Protein AF-A0A4C1Y502-F1 (afdb_monomer_lite)

Secondary structure (DSSP, 8-state):
-HHHHHHHHHHHHTT-TTS-HHHHT-SSSSS-HHHHHH--HHHHHHHHHH--SS-HHHHHHHHTT-TTTTTHHHHHHTTHHHHH----S--------S--HHHHHHHHHHHHSS-----HHHHHHHHHHHHHHHHHHHHTT-TTS-HHHHHHHHHHHTTSPPPPP--------SPPPEEPSSS-GGG--EES-B-TTT--B--GGGBSSSBHHHHTT-

Sequence (218 aa):
MKAFLGSLFYTSVFKSNHENTKSIFATDGSGREIFRCVMSQFRFLTLLNYIRFDDSNTRSQRLETDPLAAISEMFKLFNNCKKAYAPGAYLCVDEIVLDLSEVNAYALYKTCTAVRDIPRAQFLQNLAYSLVLPHLKRRVYNYRLPRELRLTIARVLSPNKPPEPVTEPSESTEAARKTCKICPSRLKRRTKYNCIECRKSIYLGYSKTICVDWVDDK

InterPro domains:
  IPR029526 PiggyBac transposable element-derived protein [PF13843] (1-97)

Foldseek 3Di:
DLLLVLVVLVCVLVVVPVPDLCQCQPDPPSHDLSVVLQHHSVVSVCCVVPDWQADPVCQVVVCVPDVPRRCVVVVVVCVVLVVLDDDDPDDDDDDDDDDCPLVSVVVSCCVVDPDNPDDSSNVSNVSSCVSRVVRLLVSLPPPVDDPVSNVSSVVVCVPVRDPDPDPPPPPDPDDDWAFAPPDDVVVRDTAPDAAPPPRGGHHPVQDDNGGPVVVVVD

Radius of gyration: 27.33 Å; chains: 1; bounding box: 67×49×74 Å

Structure (mmCIF, N/CA/C/O backbone):
data_AF-A0A4C1Y502-F1
#
_entry.id   AF-A0A4C1Y502-F1
#
loop_
_atom_site.group_PDB
_atom_site.id
_atom_site.type_symbol
_atom_site.label_atom_id
_atom_site.label_alt_id
_atom_site.label_comp_id
_atom_site.label_asym_id
_atom_site.label_entity_id
_atom_site.label_seq_id
_atom_site.pdbx_PDB_ins_code
_atom_site.Cartn_x
_atom_site.Cartn_y
_atom_site.Cartn_z
_atom_site.occupancy
_atom_site.B_iso_or_equiv
_atom_site.auth_seq_id
_atom_site.auth_comp_id
_atom_site.auth_asym_id
_atom_site.auth_atom_id
_atom_site.pdbx_PDB_model_num
ATOM 1 N N . MET A 1 1 ? -6.258 -7.150 -2.048 1.00 90.94 1 MET A N 1
ATOM 2 C CA . MET A 1 1 ? -4.847 -6.977 -2.447 1.00 90.94 1 MET A CA 1
ATOM 3 C C . MET A 1 1 ? -4.458 -5.547 -2.783 1.00 90.94 1 MET A C 1
ATOM 5 O O . MET A 1 1 ? -3.573 -5.059 -2.104 1.00 90.94 1 MET A O 1
ATOM 9 N N . LYS A 1 2 ? -5.120 -4.831 -3.708 1.00 94.88 2 LYS A N 1
ATOM 10 C CA . LYS A 1 2 ? -4.745 -3.437 -4.063 1.00 94.88 2 LYS A CA 1
ATOM 11 C C . LYS A 1 2 ? -4.504 -2.513 -2.856 1.00 94.88 2 LYS A C 1
ATOM 13 O O . LYS A 1 2 ? -3.446 -1.917 -2.750 1.00 94.88 2 LYS A O 1
ATOM 18 N N . ALA A 1 3 ? -5.422 -2.503 -1.889 1.00 96.62 3 ALA A N 1
ATOM 19 C CA . ALA A 1 3 ? -5.276 -1.698 -0.674 1.00 96.62 3 ALA A CA 1
ATOM 20 C C . ALA A 1 3 ? -4.059 -2.071 0.198 1.00 96.62 3 ALA A C 1
ATOM 22 O O . ALA A 1 3 ? -3.486 -1.202 0.837 1.00 96.62 3 ALA A O 1
ATOM 23 N N . PHE A 1 4 ? -3.665 -3.348 0.224 1.00 96.69 4 PHE A N 1
ATOM 24 C CA . PHE A 1 4 ? -2.464 -3.798 0.936 1.00 96.69 4 PHE A CA 1
ATOM 25 C C . PHE A 1 4 ? -1.198 -3.325 0.226 1.00 96.69 4 PHE A C 1
ATOM 27 O O . PHE A 1 4 ? -0.331 -2.748 0.868 1.00 96.69 4 PHE A O 1
ATOM 34 N N . LEU A 1 5 ? -1.141 -3.481 -1.101 1.00 94.75 5 LEU A N 1
ATOM 35 C CA . LEU A 1 5 ? -0.039 -2.951 -1.904 1.00 94.75 5 LEU A CA 1
ATOM 36 C C . LEU A 1 5 ? 0.080 -1.435 -1.725 1.00 94.75 5 LEU A C 1
ATOM 38 O O . LEU A 1 5 ? 1.161 -0.946 -1.444 1.00 94.75 5 LEU A O 1
ATOM 42 N N . GLY A 1 6 ? -1.035 -0.700 -1.775 1.00 95.81 6 GLY A N 1
ATOM 43 C CA . GLY A 1 6 ? -1.040 0.738 -1.507 1.00 95.81 6 GLY A CA 1
ATOM 44 C C . GLY A 1 6 ? -0.491 1.102 -0.120 1.00 95.81 6 GLY A C 1
ATOM 45 O O . GLY A 1 6 ? 0.224 2.088 0.004 1.00 95.81 6 GLY A O 1
ATOM 46 N N . SER A 1 7 ? -0.748 0.288 0.914 1.00 95.88 7 SER A N 1
ATOM 47 C CA . SER A 1 7 ? -0.105 0.460 2.226 1.00 95.88 7 SER A CA 1
ATOM 48 C C . SER A 1 7 ? 1.411 0.240 2.187 1.00 95.88 7 SER A C 1
ATOM 50 O O . SER A 1 7 ? 2.113 0.987 2.855 1.00 95.88 7 SER A O 1
ATOM 52 N N . LEU A 1 8 ? 1.920 -0.723 1.408 1.00 94.56 8 LEU A N 1
ATOM 53 C CA . LEU A 1 8 ? 3.367 -0.913 1.210 1.00 94.56 8 LEU A CA 1
ATOM 54 C C . LEU A 1 8 ? 3.996 0.270 0.457 1.00 94.56 8 LEU A C 1
ATOM 56 O O . LEU A 1 8 ? 5.025 0.787 0.868 1.00 94.56 8 LEU A O 1
ATOM 60 N N . PHE A 1 9 ? 3.335 0.795 -0.576 1.00 94.12 9 PHE A N 1
ATOM 61 C CA . PHE A 1 9 ? 3.799 2.024 -1.231 1.00 94.12 9 PHE A CA 1
ATOM 62 C C . PHE A 1 9 ? 3.866 3.202 -0.249 1.00 94.12 9 PHE A C 1
ATOM 64 O O . PHE A 1 9 ? 4.814 3.985 -0.273 1.00 94.12 9 PHE A O 1
ATOM 71 N N . TYR A 1 10 ? 2.895 3.322 0.662 1.00 95.06 10 TYR A N 1
ATOM 72 C CA . TYR A 1 10 ? 2.948 4.345 1.704 1.00 95.06 10 TYR A CA 1
ATOM 73 C C . TYR A 1 10 ? 4.131 4.169 2.665 1.00 95.06 10 TYR A C 1
ATOM 75 O O . TYR A 1 10 ? 4.679 5.184 3.091 1.00 95.06 10 TYR A O 1
ATOM 83 N N . THR A 1 11 ? 4.566 2.944 2.998 1.00 94.19 11 THR A N 1
ATOM 84 C CA . THR A 1 11 ? 5.770 2.777 3.837 1.00 94.19 11 THR A CA 1
ATOM 85 C C . THR A 1 11 ? 7.006 3.325 3.132 1.00 94.19 11 THR A C 1
ATOM 87 O O . THR A 1 11 ? 7.784 4.038 3.766 1.00 94.19 11 THR A O 1
ATOM 90 N N . SER A 1 12 ? 7.131 3.115 1.819 1.00 90.31 12 SER A N 1
ATOM 91 C CA . SER A 1 12 ? 8.222 3.676 1.013 1.00 90.31 12 SER A CA 1
ATOM 92 C C . SER A 1 12 ? 8.153 5.202 0.921 1.00 90.31 12 SER A C 1
ATOM 94 O O . SER A 1 12 ? 9.148 5.880 1.179 1.00 90.31 12 SER A O 1
ATOM 96 N N . VAL A 1 13 ? 6.974 5.766 0.633 1.00 92.19 13 VAL A N 1
ATOM 97 C CA . VAL A 1 13 ? 6.763 7.225 0.537 1.00 92.19 13 VAL A CA 1
ATOM 98 C C . VAL A 1 13 ? 7.129 7.931 1.844 1.00 92.19 13 VAL A C 1
ATOM 100 O O . VAL A 1 13 ? 7.765 8.983 1.824 1.00 92.19 13 VAL A O 1
ATOM 103 N N . PHE A 1 14 ? 6.765 7.345 2.985 1.00 93.19 14 PHE A N 1
ATOM 104 C CA . PHE A 1 14 ? 7.051 7.916 4.301 1.00 93.19 14 PHE A CA 1
ATOM 105 C C . PHE A 1 14 ? 8.426 7.549 4.863 1.00 93.19 14 PHE A C 1
ATOM 107 O O . PHE A 1 14 ? 8.752 7.996 5.962 1.00 93.19 14 PHE A O 1
ATOM 114 N N . LYS A 1 15 ? 9.232 6.772 4.124 1.00 92.56 15 LYS A N 1
ATOM 115 C CA . LYS A 1 15 ? 10.530 6.240 4.574 1.00 92.56 15 LYS A CA 1
ATOM 116 C C . LYS A 1 15 ? 10.420 5.410 5.866 1.00 92.56 15 LYS A C 1
ATOM 118 O O . LYS A 1 15 ? 11.341 5.374 6.673 1.00 92.56 15 LYS A O 1
ATOM 123 N N . SER A 1 16 ? 9.300 4.712 6.031 1.00 93.19 16 SER A N 1
ATOM 124 C CA . SER A 1 16 ? 8.946 3.894 7.199 1.00 93.19 16 SER A CA 1
ATOM 125 C C . SER A 1 16 ? 9.188 2.390 6.973 1.00 93.19 16 SER A C 1
ATOM 127 O O . SER A 1 16 ? 8.633 1.563 7.687 1.00 93.19 16 SER A O 1
ATOM 129 N N . ASN A 1 17 ? 9.998 1.998 5.981 1.00 89.81 17 ASN A N 1
ATOM 130 C CA . ASN A 1 17 ? 10.210 0.584 5.618 1.00 89.81 17 ASN A CA 1
ATOM 131 C C . ASN A 1 17 ? 10.848 -0.260 6.735 1.00 89.81 17 ASN A C 1
ATOM 133 O O . ASN A 1 17 ? 10.583 -1.455 6.830 1.00 89.81 17 ASN A O 1
ATOM 137 N N . HIS A 1 18 ? 11.650 0.367 7.595 1.00 90.94 18 HIS A N 1
ATOM 138 C CA . HIS A 1 18 ? 12.271 -0.273 8.761 1.00 90.94 18 HIS A CA 1
ATOM 139 C C . HIS A 1 18 ? 11.574 0.100 10.077 1.00 90.94 18 HIS A C 1
ATOM 141 O O . HIS A 1 18 ? 12.050 -0.239 11.158 1.00 90.94 18 HIS A O 1
ATOM 147 N N . GLU A 1 19 ? 10.451 0.817 10.003 1.00 93.12 19 GLU A N 1
ATOM 148 C CA . GLU A 1 19 ? 9.705 1.242 11.178 1.00 93.12 19 GLU A CA 1
ATOM 149 C C . GLU A 1 19 ? 8.842 0.091 11.710 1.00 93.12 19 GLU A C 1
ATOM 151 O O . GLU A 1 19 ? 8.230 -0.677 10.962 1.00 93.12 19 GLU A O 1
ATOM 156 N N . ASN A 1 20 ? 8.764 -0.033 13.036 1.00 94.19 20 ASN A N 1
ATOM 157 C CA . ASN A 1 20 ? 7.923 -1.048 13.650 1.00 94.19 20 ASN A CA 1
ATOM 158 C C . ASN A 1 20 ? 6.445 -0.805 13.301 1.00 94.19 20 ASN A C 1
ATOM 160 O O . ASN A 1 20 ? 5.923 0.294 13.485 1.00 94.19 20 ASN A O 1
ATOM 164 N N . THR A 1 21 ? 5.728 -1.857 12.894 1.00 94.12 21 THR A N 1
ATOM 165 C CA . THR A 1 21 ? 4.296 -1.742 12.569 1.00 94.12 21 THR A CA 1
ATOM 166 C C . THR A 1 21 ? 3.444 -1.214 13.728 1.00 94.12 21 THR A C 1
ATOM 168 O O . THR A 1 21 ? 2.420 -0.589 13.480 1.00 94.12 21 THR A O 1
ATOM 171 N N . LYS A 1 22 ? 3.842 -1.409 14.992 1.00 95.31 22 LYS A N 1
ATOM 172 C CA . LYS A 1 22 ? 3.143 -0.819 16.146 1.00 95.31 22 LYS A CA 1
ATOM 173 C C . LYS A 1 22 ? 3.210 0.709 16.128 1.00 95.31 22 LYS A C 1
ATOM 175 O O . LYS A 1 22 ? 2.201 1.335 16.420 1.00 95.31 22 LYS A O 1
ATOM 180 N N . SER A 1 23 ? 4.354 1.276 15.741 1.00 95.56 23 SER A N 1
ATOM 181 C CA . SER A 1 23 ? 4.554 2.725 15.599 1.00 95.56 23 SER A CA 1
ATOM 182 C C . SER A 1 23 ? 3.727 3.273 14.437 1.00 95.56 23 SER A C 1
ATOM 184 O O . SER A 1 23 ? 2.891 4.153 14.619 1.00 95.56 23 SER A O 1
ATOM 186 N N . ILE A 1 24 ? 3.828 2.638 13.262 1.00 95.88 24 ILE A N 1
ATOM 187 C CA . ILE A 1 24 ? 3.081 3.044 12.060 1.00 95.88 24 ILE A CA 1
ATOM 188 C C . ILE A 1 24 ? 1.563 3.095 12.325 1.00 95.88 24 ILE A C 1
ATOM 190 O O . ILE A 1 24 ? 0.873 3.999 11.850 1.00 95.88 24 ILE A O 1
ATOM 194 N N . PHE A 1 25 ? 1.036 2.128 13.085 1.00 96.69 25 PHE A N 1
ATOM 195 C CA . PHE A 1 25 ? -0.392 1.993 13.397 1.00 96.69 25 PHE A CA 1
ATOM 196 C C . PHE A 1 25 ? -0.796 2.578 14.766 1.00 96.69 25 PHE A C 1
ATOM 198 O O . PHE A 1 25 ? -1.930 2.337 15.203 1.00 96.69 25 PHE A O 1
ATOM 205 N N . ALA A 1 26 ? 0.085 3.330 15.435 1.00 95.62 26 ALA A N 1
ATOM 206 C CA . ALA A 1 26 ? -0.178 3.904 16.750 1.00 95.62 26 ALA A CA 1
ATOM 207 C C . ALA A 1 26 ? -1.398 4.843 16.743 1.00 95.62 26 ALA A C 1
ATOM 209 O O . ALA A 1 26 ? -1.802 5.395 15.715 1.00 95.62 26 ALA A O 1
ATOM 210 N N . THR A 1 27 ? -2.036 4.974 17.906 1.00 93.06 27 THR A N 1
ATOM 211 C CA . THR A 1 27 ? -3.331 5.661 18.072 1.00 93.06 27 THR A CA 1
ATOM 212 C C . THR A 1 27 ? -3.261 6.842 19.032 1.00 93.06 27 THR A C 1
ATOM 214 O O . THR A 1 27 ? -4.278 7.465 19.307 1.00 93.06 27 THR A O 1
ATOM 217 N N . ASP A 1 28 ? -2.077 7.104 19.566 1.00 92.06 28 ASP A N 1
ATOM 218 C CA . ASP A 1 28 ? -1.738 8.171 20.509 1.00 92.06 28 ASP A CA 1
ATOM 219 C C . ASP A 1 28 ? -1.387 9.495 19.805 1.00 92.06 28 ASP A C 1
ATOM 221 O O . ASP A 1 28 ? -0.973 10.451 20.450 1.00 92.06 28 ASP A O 1
ATOM 225 N N . GLY A 1 29 ? -1.554 9.553 18.480 1.00 89.12 29 GLY A N 1
ATOM 226 C CA . GLY A 1 29 ? -1.204 10.700 17.641 1.00 89.12 29 GLY A CA 1
ATOM 227 C C . GLY A 1 29 ? 0.189 10.621 17.011 1.00 89.12 29 GLY A C 1
ATOM 228 O O . GLY A 1 29 ? 0.460 11.384 16.090 1.00 89.12 29 GLY A O 1
ATOM 229 N N . SER A 1 30 ? 1.043 9.681 17.436 1.00 90.88 30 SER A N 1
ATOM 230 C CA . SER A 1 30 ? 2.368 9.470 16.827 1.00 90.88 30 SER A CA 1
ATOM 231 C C . SER A 1 30 ? 2.313 8.659 15.525 1.00 90.88 30 SER A C 1
ATOM 233 O O . SER A 1 30 ? 3.186 8.780 14.666 1.00 90.88 30 SER A O 1
ATOM 235 N N . GLY A 1 31 ? 1.266 7.844 15.364 1.00 92.12 31 GLY A N 1
ATOM 236 C CA . GLY A 1 31 ? 1.074 6.977 14.206 1.00 92.12 31 GLY A CA 1
ATOM 237 C C . GLY A 1 31 ? 0.543 7.697 12.967 1.00 92.12 31 GLY A C 1
ATOM 238 O O . GLY A 1 31 ? 0.134 8.858 12.986 1.00 92.12 31 GLY A O 1
ATOM 239 N N . ARG A 1 32 ? 0.491 6.967 11.849 1.00 92.81 32 ARG A N 1
ATOM 240 C CA . ARG A 1 32 ? 0.018 7.496 10.563 1.00 92.81 32 ARG A CA 1
ATOM 241 C C . ARG A 1 32 ? -1.416 7.050 10.296 1.00 92.81 32 ARG A C 1
ATOM 243 O O . ARG A 1 32 ? -1.677 5.896 9.948 1.00 92.81 32 ARG A O 1
ATOM 250 N N . GLU A 1 33 ? -2.354 7.993 10.389 1.00 92.56 33 GLU A N 1
ATOM 251 C CA . GLU A 1 33 ? -3.803 7.743 10.283 1.00 92.56 33 GLU A CA 1
ATOM 252 C C . GLU A 1 33 ? -4.206 6.932 9.040 1.00 92.56 33 GLU A C 1
ATOM 254 O O . GLU A 1 33 ? -5.090 6.070 9.113 1.00 92.56 33 GLU A O 1
ATOM 259 N N . ILE A 1 34 ? -3.540 7.164 7.900 1.00 94.94 34 ILE A N 1
ATOM 260 C CA . ILE A 1 34 ? -3.840 6.494 6.628 1.00 94.94 34 ILE A CA 1
ATOM 261 C C . ILE A 1 34 ? -3.773 4.965 6.738 1.00 94.94 34 ILE A C 1
ATOM 263 O O . ILE A 1 34 ? -4.634 4.278 6.190 1.00 94.94 34 ILE A O 1
ATOM 267 N N . PHE A 1 35 ? -2.830 4.406 7.500 1.00 96.12 35 PHE A N 1
ATOM 268 C CA . PHE A 1 35 ? -2.686 2.954 7.629 1.00 96.12 35 PHE A CA 1
ATOM 269 C C . PHE A 1 35 ? -3.902 2.330 8.317 1.00 96.12 35 PHE A C 1
ATOM 271 O O . PHE A 1 35 ? -4.484 1.374 7.798 1.00 96.12 35 PHE A O 1
ATOM 278 N N . ARG A 1 36 ? -4.357 2.939 9.420 1.00 95.62 36 ARG A N 1
ATOM 279 C CA . ARG A 1 36 ? -5.578 2.547 10.146 1.00 95.62 36 ARG A CA 1
ATOM 280 C C . ARG A 1 36 ? -6.847 2.745 9.318 1.00 95.62 36 ARG A C 1
ATOM 282 O O . ARG A 1 36 ? -7.778 1.933 9.388 1.00 95.62 36 ARG A O 1
ATOM 289 N N . CYS A 1 37 ? -6.888 3.809 8.516 1.00 95.56 37 CYS A N 1
ATOM 290 C CA . CYS A 1 37 ? -7.986 4.064 7.586 1.00 95.56 37 CYS A CA 1
ATOM 291 C C . CYS A 1 37 ? -8.128 2.916 6.581 1.00 95.56 37 CYS A C 1
ATOM 293 O O . CYS A 1 37 ? -9.245 2.468 6.306 1.00 95.56 37 CYS A O 1
ATOM 295 N N . VAL A 1 38 ? -7.002 2.392 6.088 1.00 96.56 38 VAL A N 1
ATOM 296 C CA . VAL A 1 38 ? -6.959 1.298 5.114 1.00 96.56 38 VAL A CA 1
ATOM 297 C C . VAL A 1 38 ? -7.265 -0.054 5.762 1.00 96.56 38 VAL A C 1
ATOM 299 O O . VAL A 1 38 ? -8.164 -0.765 5.306 1.00 96.56 38 VAL A O 1
ATOM 302 N N . MET A 1 39 ? -6.564 -0.456 6.822 1.00 96.19 39 MET A N 1
ATOM 303 C CA . MET A 1 39 ? -6.801 -1.734 7.505 1.00 96.19 39 MET A CA 1
ATOM 304 C C . MET A 1 39 ? -6.308 -1.736 8.954 1.00 96.19 39 MET A C 1
ATOM 306 O O . MET A 1 39 ? -5.682 -0.791 9.407 1.00 96.19 39 MET A O 1
ATOM 310 N N . SER A 1 40 ? -6.636 -2.784 9.713 1.00 95.62 40 SER A N 1
ATOM 311 C CA . SER A 1 40 ? -6.046 -2.965 11.042 1.00 95.62 40 SER A CA 1
ATOM 312 C C . SER A 1 40 ? -4.596 -3.437 10.924 1.00 95.62 40 SER A C 1
ATOM 314 O O . SER A 1 40 ? -4.253 -4.130 9.963 1.00 95.62 40 SER A O 1
ATOM 316 N N . GLN A 1 41 ? -3.776 -3.135 11.934 1.00 96.31 41 GLN A N 1
ATOM 317 C CA . GLN A 1 41 ? -2.402 -3.638 12.028 1.00 96.31 41 GLN A CA 1
ATOM 318 C C . GLN A 1 41 ? -2.361 -5.166 11.928 1.00 96.31 41 GLN A C 1
ATOM 320 O O . GLN A 1 41 ? -1.581 -5.719 11.159 1.00 96.31 41 GLN A O 1
ATOM 325 N N . PHE A 1 42 ? -3.258 -5.847 12.651 1.00 96.62 42 PHE A N 1
ATOM 326 C CA . PHE A 1 42 ? -3.369 -7.302 12.600 1.00 96.62 42 PHE A CA 1
ATOM 327 C C . PHE A 1 42 ? -3.573 -7.795 11.167 1.00 96.62 42 PHE A C 1
ATOM 329 O O . PHE A 1 42 ? -2.823 -8.643 10.700 1.00 96.62 42 PHE A O 1
ATOM 336 N N . ARG A 1 43 ? -4.527 -7.210 10.428 1.00 96.56 43 ARG A N 1
ATOM 337 C CA . ARG A 1 43 ? -4.787 -7.605 9.041 1.00 96.56 43 ARG A CA 1
ATOM 338 C C . ARG A 1 43 ? -3.604 -7.312 8.122 1.00 96.56 43 ARG A C 1
ATOM 340 O O . ARG A 1 43 ? -3.347 -8.115 7.231 1.00 96.56 43 ARG A O 1
ATOM 347 N N . PHE A 1 44 ? -2.908 -6.195 8.323 1.00 96.75 44 PHE A N 1
ATOM 348 C CA . PHE A 1 44 ? -1.698 -5.872 7.571 1.00 96.75 44 PHE A CA 1
ATOM 349 C C . PHE A 1 44 ? -0.612 -6.935 7.787 1.00 96.75 44 PHE A C 1
ATOM 351 O O . PHE A 1 44 ? -0.114 -7.490 6.814 1.00 96.75 44 PHE A O 1
ATOM 358 N N . LEU A 1 45 ? -0.330 -7.297 9.043 1.00 96.38 45 LEU A N 1
ATOM 359 C CA . LEU A 1 45 ? 0.635 -8.345 9.395 1.00 96.38 45 LEU A CA 1
ATOM 360 C C . LEU A 1 45 ? 0.215 -9.727 8.885 1.00 96.38 45 LEU A C 1
ATOM 362 O O . LEU A 1 45 ? 1.046 -10.470 8.374 1.00 96.38 45 LEU A O 1
ATOM 366 N N . THR A 1 46 ? -1.074 -10.070 8.969 1.00 97.00 46 THR A N 1
ATOM 367 C CA . THR A 1 46 ? -1.594 -11.313 8.383 1.00 97.00 46 THR A CA 1
ATOM 368 C C . THR A 1 46 ? -1.304 -11.350 6.884 1.00 97.00 46 THR A C 1
ATOM 370 O O . THR A 1 46 ? -0.746 -12.318 6.386 1.00 97.00 46 THR A O 1
ATOM 373 N N . LEU A 1 47 ? -1.647 -10.294 6.146 1.00 96.38 47 LEU A N 1
ATOM 374 C CA . LEU A 1 47 ? -1.403 -10.263 4.704 1.00 96.38 47 LEU A CA 1
ATOM 375 C C . LEU A 1 47 ? 0.091 -10.314 4.378 1.00 96.38 47 LEU A C 1
ATOM 377 O O . LEU A 1 47 ? 0.465 -11.017 3.448 1.00 96.38 47 LEU A O 1
ATOM 381 N N . LEU A 1 48 ? 0.930 -9.638 5.164 1.00 93.81 48 LEU A N 1
ATOM 382 C CA . LEU A 1 48 ? 2.380 -9.665 4.996 1.00 93.81 48 LEU A CA 1
ATOM 383 C C . LEU A 1 48 ? 2.958 -11.077 5.183 1.00 93.81 48 LEU A C 1
ATOM 385 O O . LEU A 1 48 ? 3.745 -11.527 4.360 1.00 93.81 48 LEU A O 1
ATOM 389 N N . ASN A 1 49 ? 2.522 -11.803 6.214 1.00 94.38 49 ASN A N 1
ATOM 390 C CA . ASN A 1 49 ? 3.060 -13.129 6.541 1.00 94.38 49 ASN A CA 1
ATOM 391 C C . ASN A 1 49 ? 2.502 -14.254 5.655 1.00 94.38 49 ASN A C 1
ATOM 393 O O . ASN A 1 49 ? 3.168 -15.269 5.433 1.00 94.38 49 ASN A O 1
ATOM 397 N N . TYR A 1 50 ? 1.271 -14.102 5.163 1.00 94.06 50 TYR A N 1
ATOM 398 C CA . TYR A 1 50 ? 0.544 -15.172 4.473 1.00 94.06 50 TYR A CA 1
ATOM 399 C C . TYR A 1 50 ? 0.369 -14.951 2.969 1.00 94.06 50 TYR A C 1
ATOM 401 O O . TYR A 1 50 ? -0.240 -15.792 2.312 1.00 94.06 50 TYR A O 1
ATOM 409 N N . ILE A 1 51 ? 0.898 -13.870 2.387 1.00 91.81 51 ILE A N 1
ATOM 410 C CA . ILE A 1 51 ? 0.907 -13.727 0.928 1.00 91.81 51 ILE A CA 1
ATOM 411 C C . ILE A 1 51 ? 1.749 -14.844 0.296 1.00 91.81 51 ILE A C 1
ATOM 413 O O . ILE A 1 51 ? 2.844 -15.163 0.764 1.00 91.81 51 ILE A O 1
ATOM 417 N N . ARG A 1 52 ? 1.213 -15.477 -0.747 1.00 91.19 52 ARG A N 1
ATOM 418 C CA . ARG A 1 52 ? 1.874 -16.519 -1.540 1.00 91.19 52 ARG A CA 1
ATOM 419 C C . ARG A 1 52 ? 1.668 -16.195 -3.016 1.00 91.19 52 ARG A C 1
ATOM 421 O O . ARG A 1 52 ? 0.648 -15.602 -3.369 1.00 91.19 52 ARG A O 1
ATOM 428 N N . PHE A 1 53 ? 2.639 -16.556 -3.849 1.00 91.31 53 PHE A N 1
ATOM 429 C CA . PHE A 1 53 ? 2.649 -16.244 -5.284 1.00 91.31 53 PHE A CA 1
ATOM 430 C C . PHE A 1 53 ? 2.558 -17.494 -6.160 1.00 91.31 53 PHE A C 1
ATOM 432 O O . PHE A 1 53 ? 2.782 -17.427 -7.365 1.00 91.31 53 PHE A O 1
ATOM 439 N N . ASP A 1 54 ? 2.221 -18.627 -5.555 1.00 93.38 54 ASP A N 1
ATOM 440 C CA . ASP A 1 54 ? 2.219 -19.918 -6.209 1.00 93.38 54 ASP A CA 1
ATOM 441 C C . ASP A 1 54 ? 1.269 -20.913 -5.527 1.00 93.38 54 ASP A C 1
ATOM 443 O O . ASP A 1 54 ? 0.749 -20.663 -4.437 1.00 93.38 54 ASP A O 1
ATOM 447 N N . ASP A 1 55 ? 1.061 -22.053 -6.183 1.00 92.06 55 ASP A N 1
ATOM 448 C CA . ASP A 1 55 ? 0.302 -23.179 -5.645 1.00 92.06 55 ASP A CA 1
ATOM 449 C C . ASP A 1 55 ? 1.240 -24.161 -4.928 1.00 92.06 55 ASP A C 1
ATOM 451 O O . ASP A 1 55 ? 2.193 -24.683 -5.515 1.00 92.06 55 ASP A O 1
ATOM 455 N N . SER A 1 56 ? 0.964 -24.424 -3.647 1.00 91.88 56 SER A N 1
ATOM 456 C CA . SER A 1 56 ? 1.736 -25.361 -2.830 1.00 91.88 56 SER A CA 1
ATOM 457 C C . SER A 1 56 ? 1.640 -26.801 -3.323 1.00 91.88 56 SER A C 1
ATOM 459 O O . SER A 1 56 ? 2.601 -27.545 -3.157 1.00 91.88 56 SER A O 1
ATOM 461 N N . ASN A 1 57 ? 0.521 -27.188 -3.943 1.00 95.12 57 ASN A N 1
ATOM 462 C CA . ASN A 1 57 ? 0.292 -28.568 -4.378 1.00 95.12 57 ASN A CA 1
ATOM 463 C C . ASN A 1 57 ? 1.200 -28.962 -5.550 1.00 95.12 57 ASN A C 1
ATOM 465 O O . ASN A 1 57 ? 1.571 -30.123 -5.681 1.00 95.12 57 ASN A O 1
ATOM 469 N N . THR A 1 58 ? 1.588 -27.993 -6.382 1.00 94.38 58 THR A N 1
ATOM 470 C CA . THR A 1 58 ? 2.422 -28.218 -7.575 1.00 94.38 58 THR A CA 1
ATOM 471 C C . THR A 1 58 ? 3.882 -27.809 -7.375 1.00 94.38 58 THR A C 1
ATOM 473 O O . THR A 1 58 ? 4.719 -28.049 -8.244 1.00 94.38 58 THR A O 1
ATOM 476 N N . ARG A 1 59 ? 4.226 -27.184 -6.239 1.00 93.62 59 ARG A N 1
ATOM 477 C CA . ARG A 1 59 ? 5.567 -26.634 -5.984 1.00 93.62 59 ARG A CA 1
ATOM 478 C C . ARG A 1 59 ? 6.658 -27.699 -6.009 1.00 93.62 59 ARG A C 1
ATOM 480 O O . ARG A 1 59 ? 7.687 -27.458 -6.629 1.00 93.62 59 ARG A O 1
ATOM 487 N N . SER A 1 60 ? 6.439 -28.846 -5.363 1.00 94.19 60 SER A N 1
ATOM 488 C CA . SER A 1 60 ? 7.462 -29.894 -5.240 1.00 94.19 60 SER A CA 1
ATOM 489 C C . SER A 1 60 ? 7.938 -30.395 -6.602 1.00 94.19 60 SER A C 1
ATOM 491 O O . SER A 1 60 ? 9.137 -30.484 -6.821 1.00 94.19 60 SER A O 1
ATOM 493 N N . GLN A 1 61 ? 7.007 -30.615 -7.536 1.00 94.44 61 GLN A N 1
ATOM 494 C CA . GLN A 1 61 ? 7.325 -31.028 -8.906 1.00 94.44 61 GLN A CA 1
ATOM 495 C C . GLN A 1 61 ? 8.040 -29.913 -9.682 1.00 94.44 61 GLN A C 1
ATOM 497 O O . GLN A 1 61 ? 9.011 -30.160 -10.386 1.00 94.44 61 GLN A O 1
ATOM 502 N N . ARG A 1 62 ? 7.600 -28.653 -9.539 1.00 94.38 62 ARG A N 1
ATOM 503 C CA . ARG A 1 62 ? 8.211 -27.528 -10.268 1.00 94.38 62 ARG A CA 1
ATOM 504 C C . ARG A 1 62 ? 9.642 -27.231 -9.821 1.00 94.38 62 ARG A C 1
ATOM 506 O O . ARG A 1 62 ? 10.443 -26.836 -10.664 1.00 94.38 62 ARG A O 1
ATOM 513 N N . LEU A 1 63 ? 9.972 -27.456 -8.547 1.00 95.12 63 LEU A N 1
ATOM 514 C CA . LEU A 1 63 ? 11.322 -27.249 -8.005 1.00 95.12 63 LEU A CA 1
ATOM 515 C C . LEU A 1 63 ? 12.391 -28.123 -8.673 1.00 95.12 63 LEU A C 1
ATOM 517 O O . LEU A 1 63 ? 13.549 -27.718 -8.695 1.00 95.12 63 LEU A O 1
ATOM 521 N N . GLU A 1 64 ? 12.017 -29.270 -9.248 1.00 95.00 64 GLU A N 1
ATOM 522 C CA . GLU A 1 64 ? 12.945 -30.127 -10.003 1.00 95.00 64 GLU A CA 1
ATOM 523 C C . GLU A 1 64 ? 13.511 -29.409 -11.238 1.00 95.00 64 GLU A C 1
ATOM 525 O O . GLU A 1 64 ? 14.645 -29.653 -11.639 1.00 95.00 64 GLU A O 1
ATOM 530 N N . THR A 1 65 ? 12.730 -28.493 -11.820 1.00 95.12 65 THR A N 1
ATOM 531 C CA . THR A 1 65 ? 13.091 -27.762 -13.047 1.00 95.12 65 THR A CA 1
ATOM 532 C C . THR A 1 65 ? 13.343 -26.270 -12.838 1.00 95.12 65 THR A C 1
ATOM 534 O O . THR A 1 65 ? 14.069 -25.652 -13.611 1.00 95.12 65 THR A O 1
ATOM 537 N N . ASP A 1 66 ? 12.737 -25.672 -11.812 1.00 94.25 66 ASP A N 1
ATOM 538 C CA . ASP A 1 66 ? 12.718 -24.232 -11.573 1.00 94.25 66 ASP A CA 1
ATOM 539 C C . ASP A 1 66 ? 13.018 -23.938 -10.094 1.00 94.25 66 ASP A C 1
ATOM 541 O O . ASP A 1 66 ? 12.114 -23.991 -9.250 1.00 94.25 66 ASP A O 1
ATOM 545 N N . PRO A 1 67 ? 14.269 -23.568 -9.760 1.00 93.38 67 PRO A N 1
ATOM 546 C CA . PRO A 1 67 ? 14.655 -23.192 -8.399 1.00 93.38 67 PRO A CA 1
ATOM 547 C C . PRO A 1 67 ? 13.845 -22.018 -7.825 1.00 93.38 67 PRO A C 1
ATOM 549 O O . PRO A 1 67 ? 13.763 -21.856 -6.608 1.00 93.38 67 PRO A O 1
ATOM 552 N N . LEU A 1 68 ? 13.219 -21.200 -8.681 1.00 91.88 68 LEU A N 1
ATOM 553 C CA . LEU A 1 68 ? 12.401 -20.050 -8.303 1.00 91.88 68 LEU A CA 1
ATOM 554 C C . LEU A 1 68 ? 10.896 -20.350 -8.364 1.00 91.88 68 LEU A C 1
ATOM 556 O O . LEU A 1 68 ? 10.092 -19.416 -8.344 1.00 91.88 68 LEU A O 1
ATOM 560 N N . ALA A 1 69 ? 10.476 -21.621 -8.376 1.00 92.38 69 ALA A N 1
ATOM 561 C CA . ALA A 1 69 ? 9.078 -22.037 -8.539 1.00 92.38 69 ALA A CA 1
ATOM 562 C C . ALA A 1 69 ? 8.067 -21.290 -7.639 1.00 92.38 69 ALA A C 1
ATOM 564 O O . ALA A 1 69 ? 6.921 -21.073 -8.043 1.00 92.38 69 ALA A O 1
ATOM 565 N N . ALA A 1 70 ? 8.470 -20.859 -6.439 1.00 91.44 70 ALA A N 1
ATOM 566 C CA . ALA A 1 70 ? 7.608 -20.125 -5.507 1.00 91.44 70 ALA A CA 1
ATOM 567 C C . ALA A 1 70 ? 7.200 -18.713 -5.983 1.00 91.44 70 ALA A C 1
ATOM 569 O O . ALA A 1 70 ? 6.211 -18.163 -5.502 1.00 91.44 70 ALA A O 1
ATOM 570 N N . ILE A 1 71 ? 7.963 -18.116 -6.902 1.00 91.00 71 ILE A N 1
ATOM 571 C CA . ILE A 1 71 ? 7.774 -16.738 -7.393 1.00 91.00 71 ILE A CA 1
ATOM 572 C C . ILE A 1 71 ? 7.857 -16.624 -8.919 1.00 91.00 71 ILE A C 1
ATOM 574 O O . ILE A 1 71 ? 7.477 -15.597 -9.470 1.00 91.00 71 ILE A O 1
ATOM 578 N N . SER A 1 72 ? 8.322 -17.662 -9.611 1.00 91.00 72 SER A N 1
ATOM 579 C CA . SER A 1 72 ? 8.609 -17.674 -11.049 1.00 91.00 72 SER A CA 1
ATOM 580 C C . SER A 1 72 ? 7.446 -17.181 -11.909 1.00 91.00 72 SER A C 1
ATOM 582 O O . SER A 1 72 ? 7.636 -16.324 -12.768 1.00 91.00 72 SER A O 1
ATOM 584 N N . GLU A 1 73 ? 6.214 -17.609 -11.622 1.00 89.25 73 GLU A N 1
ATOM 585 C CA . GLU A 1 73 ? 5.026 -17.125 -12.342 1.00 89.25 73 GLU A CA 1
ATOM 586 C C . GLU A 1 73 ? 4.801 -15.620 -12.164 1.00 89.25 73 GLU A C 1
ATOM 588 O O . GLU A 1 73 ? 4.501 -14.906 -13.121 1.00 89.25 73 GLU A O 1
ATOM 593 N N . MET A 1 74 ? 5.014 -15.110 -10.950 1.00 87.50 74 MET A N 1
ATOM 594 C CA . MET A 1 74 ? 4.954 -13.676 -10.685 1.00 87.50 74 MET A CA 1
ATOM 595 C C . MET A 1 74 ? 6.070 -12.937 -11.434 1.00 87.50 74 MET A C 1
ATOM 597 O O . MET A 1 74 ? 5.811 -11.893 -12.030 1.00 87.50 74 MET A O 1
ATOM 601 N N . PHE A 1 75 ? 7.273 -13.515 -11.510 1.00 85.19 75 PHE A N 1
ATOM 602 C CA . PHE A 1 75 ? 8.374 -12.943 -12.285 1.00 85.19 75 PHE A CA 1
ATOM 603 C C . PHE A 1 75 ? 8.088 -12.898 -13.789 1.00 85.19 75 PHE A C 1
ATOM 605 O O . PHE A 1 75 ? 8.399 -11.905 -14.449 1.00 85.19 75 PHE A O 1
ATOM 612 N N . LYS A 1 76 ? 7.427 -13.920 -14.342 1.00 85.81 76 LYS A N 1
ATOM 613 C CA . LYS A 1 76 ? 7.029 -13.955 -15.758 1.00 85.81 76 LYS A CA 1
ATOM 614 C C . LYS A 1 76 ? 6.092 -12.806 -16.128 1.00 85.81 76 LYS A C 1
ATOM 616 O O . LYS A 1 76 ? 6.165 -12.320 -17.258 1.00 85.81 76 LYS A O 1
ATOM 621 N N . LEU A 1 77 ? 5.268 -12.311 -15.198 1.00 82.06 77 LEU A N 1
ATOM 622 C CA . LEU A 1 77 ? 4.408 -11.143 -15.439 1.00 82.06 77 LEU A CA 1
ATOM 623 C C . LEU A 1 77 ? 5.215 -9.879 -15.775 1.00 82.06 77 LEU A C 1
ATOM 625 O O . LEU A 1 77 ? 4.726 -9.032 -16.526 1.00 82.06 77 LEU A O 1
ATOM 629 N N . PHE A 1 78 ? 6.460 -9.759 -15.300 1.00 77.69 78 PHE A N 1
ATOM 630 C CA . PHE A 1 78 ? 7.333 -8.632 -15.642 1.00 77.69 78 PHE A CA 1
ATOM 631 C C . PHE A 1 78 ? 7.828 -8.654 -17.091 1.00 77.69 78 PHE A C 1
ATOM 633 O O . PHE A 1 78 ? 8.307 -7.631 -17.574 1.00 77.69 78 PHE A O 1
ATOM 640 N N . ASN A 1 79 ? 7.628 -9.736 -17.855 1.00 79.81 79 ASN A N 1
ATOM 641 C CA . ASN A 1 79 ? 7.858 -9.688 -19.304 1.00 79.81 79 ASN A CA 1
ATOM 642 C C . ASN A 1 79 ? 6.979 -8.639 -20.002 1.00 79.81 79 ASN A C 1
ATOM 644 O O . ASN A 1 79 ? 7.342 -8.156 -21.074 1.00 79.81 79 ASN A O 1
ATOM 648 N N . ASN A 1 80 ? 5.869 -8.220 -19.383 1.00 78.81 80 ASN A N 1
ATOM 649 C CA . ASN A 1 80 ? 5.075 -7.095 -19.871 1.00 78.81 80 ASN A CA 1
ATOM 650 C C . ASN A 1 80 ? 5.878 -5.786 -19.948 1.00 78.81 80 ASN A C 1
ATOM 652 O O . ASN A 1 80 ? 5.590 -4.966 -20.816 1.00 78.81 80 ASN A O 1
ATOM 656 N N . CYS A 1 81 ? 6.919 -5.601 -19.127 1.00 78.25 81 CYS A N 1
ATOM 657 C CA . CYS A 1 81 ? 7.782 -4.419 -19.193 1.00 78.25 81 CYS A CA 1
ATOM 658 C C . CYS A 1 81 ? 8.449 -4.268 -20.568 1.00 78.25 81 CYS A C 1
ATOM 660 O O . CYS A 1 81 ? 8.520 -3.157 -21.083 1.00 78.25 81 CYS A O 1
ATOM 662 N N . LYS A 1 82 ? 8.844 -5.379 -21.209 1.00 82.38 82 LYS A N 1
ATOM 663 C CA . LYS A 1 82 ? 9.454 -5.371 -22.553 1.00 82.38 82 LYS A CA 1
ATOM 664 C C . LYS A 1 82 ? 8.493 -4.889 -23.641 1.00 82.38 82 LYS A C 1
ATOM 666 O O . LYS A 1 82 ? 8.931 -4.371 -24.656 1.00 82.38 82 LYS A O 1
ATOM 671 N N . LYS A 1 83 ? 7.184 -5.069 -23.440 1.00 85.44 83 LYS A N 1
ATOM 672 C CA . LYS A 1 83 ? 6.144 -4.631 -24.385 1.00 85.44 83 LYS A CA 1
ATOM 673 C C . LYS A 1 83 ? 5.759 -3.164 -24.196 1.00 85.44 83 LYS A C 1
ATOM 675 O O . LYS A 1 83 ? 5.171 -2.574 -25.092 1.00 85.44 83 LYS A O 1
ATOM 680 N N . ALA A 1 84 ? 6.041 -2.598 -23.023 1.00 83.69 84 ALA A N 1
ATOM 681 C CA . ALA A 1 84 ? 5.603 -1.259 -22.646 1.00 83.69 84 ALA A CA 1
ATOM 682 C C . ALA A 1 84 ? 6.565 -0.148 -23.097 1.00 83.69 84 ALA A C 1
ATOM 684 O O . ALA A 1 84 ? 6.178 1.018 -23.086 1.00 83.69 84 ALA A O 1
ATOM 685 N N . TYR A 1 85 ? 7.805 -0.487 -23.460 1.00 84.25 85 TYR A N 1
ATOM 686 C CA . TYR A 1 85 ? 8.838 0.489 -23.790 1.00 84.25 85 TYR A CA 1
ATOM 687 C C . TYR A 1 85 ? 9.787 -0.029 -24.872 1.00 84.25 85 TYR A C 1
ATOM 689 O O . TYR A 1 85 ? 10.238 -1.172 -24.802 1.00 84.25 85 TYR A O 1
ATOM 697 N N . ALA A 1 86 ? 10.129 0.832 -25.832 1.00 87.25 86 ALA A N 1
ATOM 698 C CA . ALA A 1 86 ? 11.183 0.575 -26.807 1.00 87.25 86 ALA A CA 1
ATOM 699 C C . ALA A 1 86 ? 12.497 1.222 -26.322 1.00 87.25 86 ALA A C 1
ATOM 701 O O . ALA A 1 86 ? 12.521 2.438 -26.113 1.00 87.25 86 ALA A O 1
ATOM 702 N N . PRO A 1 87 ? 13.578 0.447 -26.111 1.00 88.50 87 PRO A N 1
ATOM 703 C CA . PRO A 1 87 ? 14.856 0.993 -25.669 1.00 88.50 87 PRO A CA 1
ATOM 704 C C . PRO A 1 87 ? 15.482 1.926 -26.713 1.00 88.50 87 PRO A C 1
ATOM 706 O O . PRO A 1 87 ? 15.265 1.775 -27.914 1.00 88.50 87 PRO A O 1
ATOM 709 N N . GLY A 1 88 ? 16.278 2.888 -26.238 1.00 88.44 88 GLY A N 1
ATOM 710 C CA . GLY A 1 88 ? 17.066 3.771 -27.100 1.00 88.44 88 GLY A CA 1
ATOM 711 C C . GLY A 1 88 ? 18.330 3.097 -27.646 1.00 88.44 88 GLY A C 1
ATOM 712 O O . GLY A 1 88 ? 18.595 1.929 -27.377 1.00 88.44 88 GLY A O 1
ATOM 713 N N . ALA A 1 89 ? 19.141 3.865 -28.378 1.00 93.31 89 ALA A N 1
ATOM 714 C CA . ALA A 1 89 ? 20.359 3.370 -29.032 1.00 93.31 89 ALA A CA 1
ATOM 715 C C . ALA A 1 89 ? 21.457 2.884 -28.064 1.00 93.31 89 ALA A C 1
ATOM 717 O O . ALA A 1 89 ? 22.335 2.128 -28.469 1.00 93.31 89 ALA A O 1
ATOM 718 N N . TYR A 1 90 ? 21.409 3.304 -26.797 1.00 94.25 90 TYR A N 1
ATOM 719 C CA . TYR A 1 90 ? 22.407 2.972 -25.783 1.00 94.25 90 TYR A CA 1
ATOM 720 C C . TYR A 1 90 ? 21.747 2.219 -24.628 1.00 94.25 90 TYR A C 1
ATOM 722 O O . TYR A 1 90 ? 20.789 2.709 -24.027 1.00 94.25 90 TYR A O 1
ATOM 730 N N . LEU A 1 91 ? 22.272 1.033 -24.319 1.00 90.38 91 LEU A N 1
ATOM 731 C CA . LEU A 1 91 ? 21.805 0.171 -23.237 1.00 90.38 91 LEU A CA 1
ATOM 732 C C . LEU A 1 91 ? 22.972 -0.196 -22.324 1.00 90.38 91 LEU A C 1
ATOM 734 O O . LEU A 1 91 ? 24.093 -0.383 -22.787 1.00 90.38 91 LEU A O 1
ATOM 738 N N . CYS A 1 92 ? 22.681 -0.315 -21.032 1.00 88.31 92 CYS A N 1
ATOM 739 C CA . CYS A 1 92 ? 23.617 -0.799 -20.026 1.00 88.31 92 CYS A CA 1
ATOM 740 C C . CYS A 1 92 ? 23.079 -2.108 -19.440 1.00 88.31 92 CYS A C 1
ATOM 742 O O . CYS A 1 92 ? 21.872 -2.229 -19.209 1.00 88.31 92 CYS A O 1
ATOM 744 N N . VAL A 1 93 ? 23.970 -3.072 -19.218 1.00 88.69 93 VAL A N 1
ATOM 745 C CA . VAL A 1 93 ? 23.670 -4.336 -18.543 1.00 88.69 93 VAL A CA 1
ATOM 746 C C . VAL A 1 93 ? 24.504 -4.366 -17.274 1.00 88.69 93 VAL A C 1
ATOM 748 O O . VAL A 1 93 ? 25.727 -4.313 -17.350 1.00 88.69 93 VAL A O 1
ATOM 751 N N . ASP A 1 94 ? 23.827 -4.420 -16.134 1.00 86.06 94 ASP A N 1
ATOM 752 C CA . ASP A 1 94 ? 24.443 -4.437 -14.810 1.00 86.06 94 ASP A CA 1
ATOM 753 C C . ASP A 1 94 ? 23.587 -5.283 -13.855 1.00 86.06 94 ASP A C 1
ATOM 755 O O . ASP A 1 94 ? 22.414 -5.571 -14.134 1.00 86.06 94 ASP A O 1
ATOM 759 N N . GLU A 1 95 ? 24.166 -5.688 -12.732 1.00 84.62 95 GLU A N 1
ATOM 760 C CA . GLU A 1 95 ? 23.486 -6.446 -11.687 1.00 84.62 95 GLU A CA 1
ATOM 761 C C . GLU A 1 95 ? 22.762 -5.493 -10.726 1.00 84.62 95 GLU A C 1
ATOM 763 O O . GLU A 1 95 ? 23.313 -4.493 -10.268 1.00 84.62 95 GLU A O 1
ATOM 768 N N . ILE A 1 96 ? 21.504 -5.792 -10.387 1.00 78.75 96 ILE A N 1
ATOM 769 C CA . ILE A 1 96 ? 20.738 -4.990 -9.427 1.00 78.75 96 ILE A CA 1
ATOM 770 C C . ILE A 1 96 ? 20.016 -5.865 -8.411 1.00 78.75 96 ILE A C 1
ATOM 772 O O . ILE A 1 96 ? 19.323 -6.825 -8.749 1.00 78.75 96 ILE A O 1
ATOM 776 N N . VAL A 1 97 ? 20.121 -5.473 -7.143 1.00 58.84 97 VAL A N 1
ATOM 777 C CA . VAL A 1 97 ? 19.440 -6.121 -6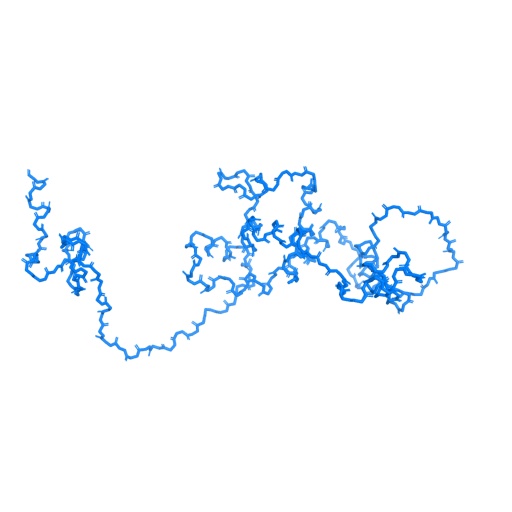.020 1.00 58.84 97 VAL A CA 1
ATOM 778 C C . VAL A 1 97 ? 18.169 -5.322 -5.690 1.00 58.84 97 VAL A C 1
ATOM 780 O O . VAL A 1 97 ? 18.127 -4.569 -4.730 1.00 58.84 97 VAL A O 1
ATOM 783 N N . LEU A 1 98 ? 17.148 -5.476 -6.546 1.00 64.31 98 LEU A N 1
ATOM 784 C CA . LEU A 1 98 ? 15.721 -5.111 -6.370 1.00 64.31 98 LEU A CA 1
ATOM 785 C C . LEU A 1 98 ? 15.337 -3.643 -6.030 1.00 64.31 98 LEU A C 1
ATOM 787 O O . LEU A 1 98 ? 15.467 -3.199 -4.898 1.00 64.31 98 LEU A O 1
ATOM 791 N N . ASP A 1 99 ? 14.711 -2.943 -6.992 1.00 62.56 99 ASP A N 1
ATOM 792 C CA . ASP A 1 99 ? 13.293 -2.487 -6.998 1.00 62.56 99 ASP A CA 1
ATOM 793 C C . ASP A 1 99 ? 13.027 -1.672 -8.285 1.00 62.56 99 ASP A C 1
ATOM 795 O O . ASP A 1 99 ? 13.212 -0.456 -8.354 1.00 62.56 99 ASP A O 1
ATOM 799 N N . LEU A 1 100 ? 12.661 -2.364 -9.369 1.00 70.94 100 LEU A N 1
ATOM 800 C CA . LEU A 1 100 ? 12.563 -1.757 -10.705 1.00 70.94 100 LEU A CA 1
ATOM 801 C C . LEU A 1 100 ? 11.142 -1.328 -11.080 1.00 70.94 100 LEU A C 1
ATOM 803 O O . LEU A 1 100 ? 10.961 -0.511 -11.979 1.00 70.94 100 LEU A O 1
ATOM 807 N N . SER A 1 101 ? 10.118 -1.864 -10.416 1.00 77.19 101 SER A N 1
ATOM 808 C CA . SER A 1 101 ? 8.728 -1.684 -10.855 1.00 77.19 101 SER A CA 1
ATOM 809 C C . SER A 1 101 ? 8.271 -0.234 -10.706 1.00 77.19 101 SER A C 1
ATOM 811 O O . SER A 1 101 ? 7.652 0.322 -11.614 1.00 77.19 101 SER A O 1
ATOM 813 N N . GLU A 1 102 ? 8.618 0.394 -9.581 1.00 82.00 102 GLU A N 1
ATOM 814 C CA . GLU A 1 102 ? 8.303 1.796 -9.299 1.00 82.00 102 GLU A CA 1
ATOM 815 C C . GLU A 1 102 ? 9.018 2.751 -10.261 1.00 82.00 102 GLU A C 1
ATOM 817 O O . GLU A 1 102 ? 8.413 3.680 -10.804 1.00 82.00 102 GLU A O 1
ATOM 822 N N . VAL A 1 103 ? 10.308 2.495 -10.499 1.00 84.94 103 VAL A N 1
ATOM 823 C CA . VAL A 1 103 ? 11.161 3.299 -11.381 1.00 84.94 103 VAL A CA 1
ATOM 824 C C . VAL A 1 103 ? 10.684 3.194 -12.827 1.00 84.94 103 VAL A C 1
ATOM 826 O O . VAL A 1 103 ? 10.509 4.221 -13.485 1.00 84.94 103 VAL A O 1
ATOM 829 N N . ASN A 1 104 ? 10.385 1.978 -13.289 1.00 86.00 104 ASN A N 1
ATOM 830 C CA . ASN A 1 104 ? 9.857 1.726 -14.628 1.00 86.00 104 ASN A CA 1
ATOM 831 C C . ASN A 1 104 ? 8.507 2.422 -14.831 1.00 86.00 104 ASN A C 1
ATOM 833 O O . ASN A 1 104 ? 8.304 3.092 -15.842 1.00 86.00 104 ASN A O 1
ATOM 837 N N . ALA A 1 105 ? 7.594 2.318 -13.858 1.00 86.06 105 ALA A N 1
ATOM 838 C CA . ALA A 1 105 ? 6.294 2.979 -13.932 1.00 86.06 105 ALA A CA 1
ATOM 839 C C . ALA A 1 105 ? 6.424 4.511 -13.992 1.00 86.06 105 ALA A C 1
ATOM 841 O O . ALA A 1 105 ? 5.721 5.160 -14.765 1.00 86.06 105 ALA A O 1
ATOM 842 N N . TYR A 1 106 ? 7.341 5.094 -13.218 1.00 88.19 106 TYR A N 1
ATOM 843 C CA . TYR A 1 106 ? 7.596 6.535 -13.227 1.00 88.19 106 TYR A CA 1
ATOM 844 C C . TYR A 1 106 ? 8.239 7.019 -14.536 1.00 88.19 106 TYR A C 1
ATOM 846 O O . TYR A 1 106 ? 7.841 8.056 -15.069 1.00 88.19 106 TYR A O 1
ATOM 854 N N . ALA A 1 107 ? 9.194 6.265 -15.091 1.00 87.19 107 ALA A N 1
ATOM 855 C CA . ALA A 1 107 ? 9.803 6.570 -16.386 1.00 87.19 107 ALA A CA 1
ATOM 856 C C . ALA A 1 107 ? 8.763 6.533 -17.521 1.00 87.19 107 ALA A C 1
ATOM 858 O O . ALA A 1 107 ? 8.688 7.456 -18.337 1.00 87.19 107 ALA A O 1
ATOM 859 N N . LEU A 1 108 ? 7.895 5.517 -17.523 1.00 86.75 108 LEU A N 1
ATOM 860 C CA . LEU A 1 108 ? 6.769 5.423 -18.454 1.00 86.75 108 LEU A CA 1
ATOM 861 C C . LEU A 1 108 ? 5.781 6.579 -18.281 1.00 86.75 108 LEU A C 1
ATOM 863 O O . LEU A 1 108 ? 5.368 7.192 -19.259 1.00 86.75 108 LEU A O 1
ATOM 867 N N . TYR A 1 109 ? 5.435 6.940 -17.045 1.00 87.88 109 TYR A N 1
ATOM 868 C CA . TYR A 1 109 ? 4.552 8.076 -16.786 1.00 87.88 109 TYR A CA 1
ATOM 869 C C . TYR A 1 109 ? 5.103 9.378 -17.389 1.00 87.88 109 TYR A C 1
ATOM 871 O O . TYR A 1 109 ? 4.364 10.124 -18.028 1.00 87.88 109 TYR A O 1
ATOM 879 N N . LYS A 1 110 ? 6.407 9.639 -17.246 1.00 86.69 110 LYS A N 1
ATOM 880 C CA . LYS A 1 110 ? 7.049 10.845 -17.793 1.00 86.69 110 LYS A CA 1
ATOM 881 C C . LYS A 1 110 ? 7.140 10.877 -19.315 1.00 86.69 110 LYS A C 1
ATOM 883 O O . LYS A 1 110 ? 7.143 11.958 -19.896 1.00 86.69 110 LYS A O 1
ATOM 888 N N . THR A 1 111 ? 7.259 9.715 -19.946 1.00 85.38 111 THR A N 1
ATOM 889 C CA . THR A 1 111 ? 7.368 9.601 -21.407 1.00 85.38 111 THR A CA 1
ATOM 890 C C . THR A 1 111 ? 5.999 9.635 -22.080 1.00 85.38 111 THR A C 1
ATOM 892 O O . THR A 1 111 ? 5.846 10.284 -23.111 1.00 85.38 111 THR A O 1
ATOM 895 N N . CYS A 1 112 ? 4.990 9.007 -21.473 1.00 84.44 112 CYS A N 1
ATOM 896 C CA . CYS A 1 112 ? 3.644 8.889 -22.033 1.00 84.44 112 CYS A CA 1
ATOM 897 C C . CYS A 1 112 ? 2.693 10.037 -21.655 1.00 84.44 112 CYS A C 1
ATOM 899 O O . CYS A 1 112 ? 1.587 10.095 -22.188 1.00 84.44 112 CYS A O 1
ATOM 901 N N . THR A 1 113 ? 3.068 10.933 -20.735 1.00 83.00 113 THR A N 1
ATOM 902 C CA . THR A 1 113 ? 2.216 12.063 -20.324 1.00 83.00 113 THR A CA 1
ATOM 903 C C . THR A 1 113 ? 2.879 13.412 -20.586 1.00 83.00 113 THR A C 1
ATOM 905 O O . THR A 1 113 ? 4.101 13.545 -20.595 1.00 83.00 113 THR A O 1
ATOM 908 N N . ALA A 1 114 ? 2.057 14.450 -20.767 1.00 77.56 114 ALA A N 1
ATOM 909 C CA . ALA A 1 114 ? 2.530 15.829 -20.899 1.00 77.56 114 ALA A CA 1
ATOM 910 C C . ALA A 1 114 ? 3.092 16.403 -19.578 1.00 77.56 114 ALA A C 1
ATOM 912 O O . ALA A 1 114 ? 3.710 17.465 -19.577 1.00 77.56 114 ALA A O 1
ATOM 913 N N . VAL A 1 115 ? 2.897 15.710 -18.448 1.00 75.69 115 VAL A N 1
ATOM 914 C CA . VAL A 1 115 ? 3.314 16.161 -17.115 1.00 75.69 115 VAL A CA 1
ATOM 915 C C . VAL A 1 115 ? 4.717 15.641 -16.808 1.00 75.69 115 VAL A C 1
ATOM 917 O O . VAL A 1 115 ? 4.895 14.524 -16.321 1.00 75.69 115 VAL A O 1
ATOM 920 N N . ARG A 1 116 ? 5.731 16.469 -17.075 1.00 74.00 116 ARG A N 1
ATOM 921 C CA . ARG A 1 116 ? 7.147 16.087 -16.920 1.00 74.00 116 ARG A CA 1
ATOM 922 C C . ARG A 1 116 ? 7.755 16.448 -15.558 1.00 74.00 116 ARG A C 1
ATOM 924 O O . ARG A 1 116 ? 8.674 15.759 -15.108 1.00 74.00 116 ARG A O 1
ATOM 931 N N . ASP A 1 117 ? 7.179 17.430 -14.865 1.00 83.81 117 ASP A N 1
ATOM 932 C CA . ASP A 1 117 ? 7.774 18.046 -13.666 1.00 83.81 117 ASP A CA 1
ATOM 933 C C . ASP A 1 117 ? 7.246 17.509 -12.329 1.00 83.81 117 ASP A C 1
ATOM 935 O O . ASP A 1 117 ? 7.478 18.093 -11.273 1.00 83.81 117 ASP A O 1
ATOM 939 N N . ILE A 1 118 ? 6.561 16.364 -12.329 1.00 89.06 118 ILE A N 1
ATOM 940 C CA . ILE A 1 118 ? 6.152 15.732 -11.072 1.00 89.06 118 ILE A CA 1
ATOM 941 C C . ILE A 1 118 ? 7.358 15.060 -10.385 1.00 89.06 118 ILE A C 1
ATOM 943 O O . ILE A 1 118 ? 8.044 14.247 -11.013 1.00 89.06 118 ILE A O 1
ATOM 947 N N . PRO A 1 119 ? 7.618 15.329 -9.091 1.00 91.19 119 PRO A N 1
ATOM 948 C CA . PRO A 1 119 ? 8.617 14.588 -8.331 1.00 91.19 119 PRO A CA 1
ATOM 949 C C . PRO A 1 119 ? 8.216 13.118 -8.162 1.00 91.19 119 PRO A C 1
ATOM 951 O O . PRO A 1 119 ? 7.048 12.804 -7.925 1.00 91.19 119 PRO A O 1
ATOM 954 N N . ARG A 1 120 ? 9.193 12.202 -8.176 1.00 89.19 120 ARG A N 1
ATOM 955 C CA . ARG A 1 120 ? 8.949 10.756 -7.995 1.00 89.19 120 ARG A CA 1
ATOM 956 C C . ARG A 1 120 ? 8.161 10.450 -6.722 1.00 89.19 120 ARG A C 1
ATOM 958 O O . ARG A 1 120 ? 7.242 9.641 -6.754 1.00 89.19 120 ARG A O 1
ATOM 965 N N . ALA A 1 121 ? 8.490 11.119 -5.617 1.00 89.19 121 ALA A N 1
ATOM 966 C CA . ALA A 1 121 ? 7.786 10.944 -4.348 1.00 89.19 121 ALA A CA 1
ATOM 967 C C . ALA A 1 121 ? 6.283 11.255 -4.472 1.00 89.19 121 ALA A C 1
ATOM 969 O O . ALA A 1 121 ? 5.457 10.488 -3.984 1.00 89.19 121 ALA A O 1
ATOM 970 N N . GLN A 1 122 ? 5.929 12.322 -5.197 1.00 91.56 122 GLN A N 1
ATOM 971 C CA . GLN A 1 122 ? 4.535 12.691 -5.441 1.00 91.56 122 GLN A CA 1
ATOM 972 C C . GLN A 1 122 ? 3.833 11.677 -6.351 1.00 91.56 122 GLN A C 1
ATOM 974 O O . GLN A 1 122 ? 2.692 11.300 -6.090 1.00 91.56 122 GLN A O 1
ATOM 979 N N . PHE A 1 123 ? 4.512 11.194 -7.396 1.00 92.88 123 PHE A N 1
ATOM 980 C CA . PHE A 1 123 ? 3.988 10.123 -8.247 1.00 92.88 123 PHE A CA 1
ATOM 981 C C . PHE A 1 123 ? 3.663 8.862 -7.429 1.00 92.88 123 PHE A C 1
ATOM 983 O O . PHE A 1 123 ? 2.555 8.334 -7.527 1.00 92.88 123 PHE A O 1
ATOM 990 N N . LEU A 1 124 ? 4.586 8.422 -6.568 1.00 92.81 124 LEU A N 1
ATOM 991 C CA . LEU A 1 124 ? 4.390 7.251 -5.711 1.00 92.81 124 LEU A CA 1
ATOM 992 C C . LEU A 1 124 ? 3.282 7.466 -4.681 1.00 92.81 124 LEU A C 1
ATOM 994 O O . LEU A 1 124 ? 2.482 6.564 -4.446 1.00 92.81 124 LEU A O 1
ATOM 998 N N . GLN A 1 125 ? 3.171 8.668 -4.115 1.00 93.06 125 GLN A N 1
ATOM 999 C CA . GLN A 1 125 ? 2.073 9.016 -3.216 1.00 93.06 125 GLN A CA 1
ATOM 1000 C C . GLN A 1 125 ? 0.712 8.945 -3.923 1.00 93.06 125 GLN A C 1
ATOM 1002 O O . GLN A 1 125 ? -0.247 8.404 -3.365 1.00 93.06 125 GLN A O 1
ATOM 1007 N N . ASN A 1 126 ? 0.626 9.437 -5.161 1.00 93.31 126 ASN A N 1
ATOM 1008 C CA . ASN A 1 126 ? -0.590 9.370 -5.971 1.00 93.31 126 ASN A CA 1
ATOM 1009 C C . ASN A 1 126 ? -0.939 7.920 -6.335 1.00 93.31 126 ASN A C 1
ATOM 1011 O O . ASN A 1 126 ? -2.100 7.515 -6.232 1.00 93.31 126 ASN A O 1
ATOM 1015 N N . LEU A 1 127 ? 0.064 7.116 -6.701 1.00 93.56 127 LEU A N 1
ATOM 1016 C CA . LEU A 1 127 ? -0.099 5.689 -6.967 1.00 93.56 127 LEU A CA 1
ATOM 1017 C C . LEU A 1 127 ? -0.609 4.953 -5.720 1.00 93.56 127 LEU A C 1
ATOM 1019 O O . LEU A 1 127 ? -1.628 4.262 -5.799 1.00 93.56 127 LEU A O 1
ATOM 1023 N N . ALA A 1 128 ? 0.021 5.165 -4.562 1.00 94.75 128 ALA A N 1
ATOM 1024 C CA . ALA A 1 128 ? -0.400 4.602 -3.281 1.00 94.75 128 ALA A CA 1
ATOM 1025 C C . ALA A 1 128 ? -1.861 4.952 -2.968 1.00 94.75 128 ALA A C 1
ATOM 1027 O O . ALA A 1 128 ? -2.665 4.064 -2.662 1.00 94.75 128 ALA A O 1
ATOM 1028 N N . TYR A 1 129 ? -2.229 6.229 -3.129 1.00 94.81 129 TYR A N 1
ATOM 1029 C CA . TYR A 1 129 ? -3.596 6.699 -2.923 1.00 94.81 129 TYR A CA 1
ATOM 1030 C C . TYR A 1 129 ? -4.585 6.015 -3.871 1.00 94.81 129 TYR A C 1
ATOM 1032 O O . TYR A 1 129 ? -5.611 5.499 -3.423 1.00 94.81 129 TYR A O 1
ATOM 1040 N N . SER A 1 130 ? -4.261 5.918 -5.164 1.00 95.12 130 SER A N 1
ATOM 1041 C CA . SER A 1 130 ? -5.117 5.269 -6.165 1.00 95.12 130 SER A CA 1
ATOM 1042 C C . SER A 1 130 ? -5.404 3.794 -5.839 1.00 95.12 130 SER A C 1
ATOM 1044 O O . SER A 1 130 ? -6.518 3.308 -6.047 1.00 95.12 130 SER A O 1
ATOM 1046 N N . LEU A 1 131 ? -4.429 3.089 -5.253 1.00 96.12 131 LEU A N 1
ATOM 1047 C CA . LEU A 1 131 ? -4.542 1.681 -4.874 1.00 96.12 131 LEU A CA 1
ATOM 1048 C C . LEU A 1 131 ? -5.436 1.469 -3.645 1.00 96.12 131 LEU A C 1
ATOM 1050 O O . LEU A 1 131 ? -6.142 0.455 -3.559 1.00 96.12 131 LEU A O 1
ATOM 1054 N N . VAL A 1 132 ? -5.429 2.409 -2.693 1.00 96.25 132 VAL A N 1
ATOM 1055 C CA . VAL A 1 132 ? -6.253 2.331 -1.474 1.00 96.25 132 VAL A CA 1
ATOM 1056 C C . VAL A 1 132 ? -7.643 2.940 -1.648 1.00 96.25 132 VAL A C 1
ATOM 1058 O O . VAL A 1 132 ? -8.579 2.524 -0.962 1.00 96.25 132 VAL A O 1
ATOM 1061 N N . LEU A 1 133 ? -7.812 3.881 -2.577 1.00 94.88 133 LEU A N 1
ATOM 1062 C CA . LEU A 1 133 ? -9.026 4.679 -2.740 1.00 94.88 133 LEU A CA 1
ATOM 1063 C C . LEU A 1 133 ? -10.314 3.838 -2.866 1.00 94.88 133 LEU A C 1
ATOM 1065 O O . LEU A 1 133 ? -11.245 4.081 -2.092 1.00 94.88 133 LEU A O 1
ATOM 1069 N N . PRO A 1 134 ? -10.404 2.799 -3.727 1.00 94.75 134 PRO A N 1
ATOM 1070 C CA . PRO A 1 134 ? -11.620 1.982 -3.837 1.00 94.75 134 PRO A CA 1
ATOM 1071 C C . PRO A 1 134 ? -11.983 1.243 -2.541 1.00 94.75 134 PRO A C 1
ATOM 1073 O O . PRO A 1 134 ? -13.130 0.860 -2.305 1.00 94.75 134 PRO A O 1
ATOM 1076 N N . HIS A 1 135 ? -10.993 0.982 -1.692 1.00 95.62 135 HIS A N 1
ATOM 1077 C CA . HIS A 1 135 ? -11.193 0.334 -0.403 1.00 95.62 135 HIS A CA 1
ATOM 1078 C C . HIS A 1 135 ? -11.640 1.328 0.668 1.00 95.62 135 HIS A C 1
ATOM 1080 O O . HIS A 1 135 ? -12.577 1.033 1.409 1.00 95.62 135 HIS A O 1
ATOM 1086 N N . LEU A 1 136 ? -11.055 2.527 0.697 1.00 95.06 136 LEU A N 1
ATOM 1087 C CA . LEU A 1 136 ? -11.486 3.613 1.583 1.00 95.06 136 LEU A CA 1
ATOM 1088 C C . LEU A 1 136 ? -12.935 4.037 1.296 1.00 95.06 136 LEU A C 1
ATOM 1090 O O . LEU A 1 136 ? -13.734 4.125 2.230 1.00 95.06 136 LEU A O 1
ATOM 1094 N N . LYS A 1 137 ? -13.307 4.179 0.014 1.00 93.81 137 LYS A N 1
ATOM 1095 C CA . LYS A 1 137 ? -14.681 4.496 -0.424 1.00 93.81 137 LYS A CA 1
ATOM 1096 C C . LYS A 1 137 ? -15.727 3.511 0.110 1.00 93.81 137 LYS A C 1
ATOM 1098 O O . LYS A 1 137 ? -16.820 3.921 0.471 1.00 93.81 137 LYS A O 1
ATOM 1103 N N . ARG A 1 138 ? -15.397 2.219 0.204 1.00 92.69 138 ARG A N 1
ATOM 1104 C CA . ARG A 1 138 ? -16.297 1.198 0.777 1.00 92.69 138 ARG A CA 1
ATOM 1105 C C . ARG A 1 138 ? -16.315 1.222 2.304 1.00 92.69 138 ARG A C 1
ATOM 1107 O O . ARG A 1 138 ? -17.344 0.962 2.918 1.00 92.69 138 ARG A O 1
ATOM 1114 N N . ARG A 1 139 ? -15.176 1.520 2.935 1.00 94.25 139 ARG A N 1
ATOM 1115 C CA . ARG A 1 139 ? -15.045 1.527 4.399 1.00 94.25 139 ARG A CA 1
ATOM 1116 C C . ARG A 1 139 ? -15.744 2.702 5.066 1.00 94.25 139 ARG A C 1
ATOM 1118 O O . ARG A 1 139 ? -16.228 2.523 6.177 1.00 94.25 139 ARG A O 1
ATOM 1125 N N . VAL A 1 140 ? -15.830 3.866 4.421 1.00 93.31 140 VAL A N 1
ATOM 1126 C CA . VAL A 1 140 ? -16.424 5.066 5.043 1.00 93.31 140 VAL A CA 1
ATOM 1127 C C . VAL A 1 140 ? -17.872 4.841 5.515 1.00 93.31 140 VAL A C 1
ATOM 1129 O O . VAL A 1 140 ? -18.251 5.338 6.573 1.00 93.31 140 VAL A O 1
ATOM 1132 N N . TYR A 1 141 ? -18.644 4.005 4.809 1.00 89.50 141 TYR A N 1
ATOM 1133 C CA . TYR A 1 141 ? -20.038 3.675 5.146 1.00 89.50 141 TYR A CA 1
ATOM 1134 C C . TYR A 1 141 ? -20.212 2.409 5.992 1.00 89.50 141 TYR A C 1
ATOM 1136 O O . TYR A 1 141 ? -21.329 2.051 6.351 1.00 89.50 141 TYR A O 1
ATOM 1144 N N . ASN A 1 142 ? -19.136 1.702 6.339 1.00 91.00 142 ASN A N 1
ATOM 1145 C CA . ASN A 1 142 ? -19.260 0.484 7.131 1.00 91.00 142 ASN A CA 1
ATOM 11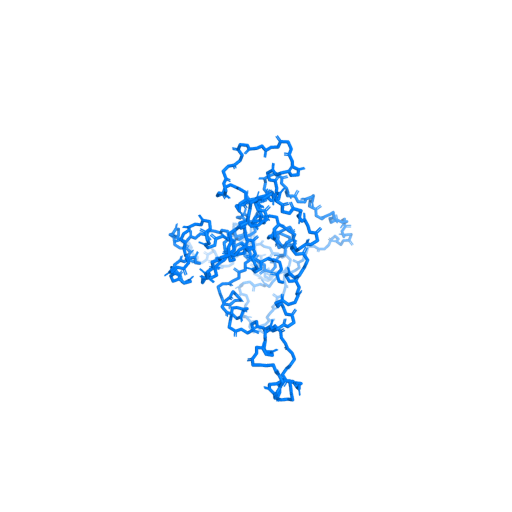46 C C . ASN A 1 142 ? -19.475 0.825 8.615 1.00 91.00 142 ASN A C 1
ATOM 1148 O O . ASN A 1 142 ? -18.523 1.094 9.345 1.00 91.00 142 ASN A O 1
ATOM 1152 N N . TYR A 1 143 ? -20.724 0.747 9.079 1.00 89.75 143 TYR A N 1
ATOM 1153 C CA . TYR A 1 143 ? -21.117 1.062 10.459 1.00 89.75 143 TYR A CA 1
ATOM 1154 C C . TYR A 1 143 ? -20.490 0.167 11.538 1.00 89.75 143 TYR A C 1
ATOM 1156 O O . TYR A 1 143 ? -20.522 0.535 12.710 1.00 89.75 143 TYR A O 1
ATOM 1164 N N . ARG A 1 144 ? -19.885 -0.974 11.173 1.00 91.81 144 ARG A N 1
ATOM 1165 C CA . ARG A 1 144 ? -19.106 -1.803 12.113 1.00 91.81 144 ARG A CA 1
ATOM 1166 C C . ARG A 1 144 ? -17.758 -1.169 12.467 1.00 91.81 144 ARG A C 1
ATOM 1168 O O . ARG A 1 144 ? -17.121 -1.597 13.424 1.00 91.81 144 ARG A O 1
ATOM 1175 N N . LEU A 1 145 ? -17.305 -0.174 11.699 1.00 92.31 145 LEU A N 1
ATOM 1176 C CA . LEU A 1 145 ? -16.116 0.603 12.031 1.00 92.31 145 LEU A CA 1
ATOM 1177 C C . LEU A 1 145 ? -16.442 1.671 13.086 1.00 92.31 145 LEU A C 1
ATOM 1179 O O . LEU A 1 145 ? -17.482 2.342 12.987 1.00 92.31 145 LEU A O 1
ATOM 1183 N N . PRO A 1 146 ? -15.520 1.899 14.041 1.00 92.94 146 PRO A N 1
ATOM 1184 C CA . PRO A 1 146 ? -15.588 3.017 14.971 1.00 92.94 146 PRO A CA 1
ATOM 1185 C C . PRO A 1 146 ? -15.902 4.339 14.267 1.00 92.94 146 PRO A C 1
ATOM 1187 O O . PRO A 1 146 ? -15.405 4.615 13.172 1.00 92.94 146 PRO A O 1
ATOM 1190 N N . ARG A 1 147 ? -16.734 5.171 14.907 1.00 91.75 147 ARG A N 1
ATOM 1191 C CA . ARG A 1 147 ? -17.124 6.482 14.366 1.00 91.75 147 ARG A CA 1
ATOM 1192 C C . ARG A 1 147 ? -15.905 7.358 14.081 1.00 91.75 147 ARG A C 1
ATOM 1194 O O . ARG A 1 147 ? -15.876 7.977 13.028 1.00 91.75 147 ARG A O 1
ATOM 1201 N N . GLU A 1 148 ? -14.924 7.369 14.983 1.00 93.12 148 GLU A N 1
ATOM 1202 C CA . GLU A 1 148 ? -13.657 8.095 14.811 1.00 93.12 148 GLU A CA 1
ATOM 1203 C C . GLU A 1 148 ? -12.979 7.705 13.491 1.00 93.12 148 GLU A C 1
ATOM 1205 O O . GLU A 1 148 ? -12.855 8.553 12.615 1.00 93.12 148 GLU A O 1
ATOM 1210 N N . LEU A 1 149 ? -12.706 6.415 13.270 1.00 93.44 149 LEU A N 1
ATOM 1211 C CA . LEU A 1 149 ? -12.130 5.941 12.008 1.00 93.44 149 LEU A CA 1
ATOM 1212 C C . LEU A 1 149 ? -12.947 6.338 10.775 1.00 93.44 149 LEU A C 1
ATOM 1214 O O . LEU A 1 149 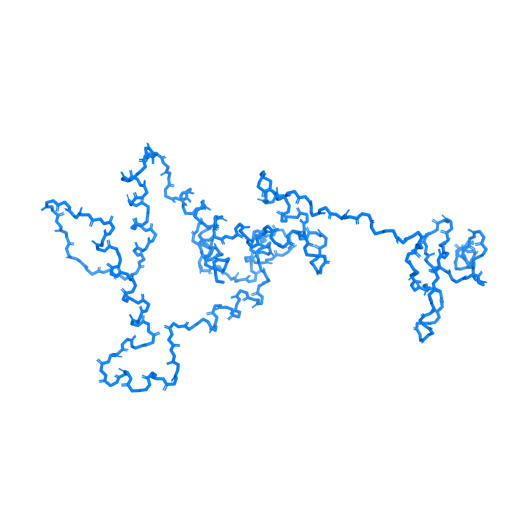? -12.364 6.676 9.750 1.00 93.44 149 LEU A O 1
ATOM 1218 N N . ARG A 1 150 ? -14.283 6.307 10.834 1.00 93.88 150 ARG A N 1
ATOM 1219 C CA . ARG A 1 150 ? -15.119 6.739 9.698 1.00 93.88 150 ARG A CA 1
ATOM 1220 C C . ARG A 1 150 ? -14.977 8.232 9.405 1.00 93.88 150 ARG A C 1
ATOM 1222 O O . ARG A 1 150 ? -14.941 8.602 8.235 1.00 93.88 150 ARG A O 1
ATOM 1229 N N . LEU A 1 151 ? -14.866 9.070 10.435 1.00 92.00 151 LEU A N 1
ATOM 1230 C CA . LEU A 1 151 ? -14.618 10.506 10.277 1.00 92.00 151 LEU A CA 1
ATOM 1231 C C . LEU A 1 151 ? -13.224 10.766 9.693 1.00 92.00 151 LEU A C 1
ATOM 1233 O O . LEU A 1 151 ? -13.090 11.569 8.772 1.00 92.00 151 LEU A O 1
ATOM 1237 N N . THR A 1 152 ? -12.209 10.034 10.152 1.00 93.38 152 THR A N 1
ATOM 1238 C CA . THR A 1 152 ? -10.840 10.122 9.626 1.00 93.38 152 THR A CA 1
ATOM 1239 C C . THR A 1 152 ? -10.774 9.665 8.166 1.00 93.38 152 THR A C 1
ATOM 1241 O O . THR A 1 152 ? -10.217 10.362 7.323 1.00 93.38 152 THR A O 1
ATOM 1244 N N . ILE A 1 153 ? -11.439 8.556 7.815 1.00 94.31 153 ILE A N 1
ATOM 1245 C CA . ILE A 1 153 ? -11.561 8.101 6.420 1.00 94.31 153 ILE A CA 1
ATOM 1246 C C . ILE A 1 153 ? -12.274 9.156 5.566 1.00 94.31 153 ILE A C 1
ATOM 1248 O O . ILE A 1 153 ? -11.844 9.413 4.446 1.00 94.31 153 ILE A O 1
ATOM 1252 N N . ALA A 1 154 ? -13.342 9.778 6.073 1.00 92.69 154 ALA A N 1
ATOM 1253 C CA . ALA A 1 154 ? -14.039 10.839 5.352 1.00 92.69 154 ALA A CA 1
ATOM 1254 C C . ALA A 1 154 ? -13.119 12.043 5.088 1.00 92.69 154 ALA A C 1
ATOM 1256 O O . ALA A 1 154 ? -13.096 12.538 3.966 1.00 92.69 154 ALA A O 1
ATOM 1257 N N . ARG A 1 155 ? -12.306 12.449 6.074 1.00 91.50 155 ARG A N 1
ATOM 1258 C CA . ARG A 1 155 ? -11.297 13.510 5.922 1.00 91.50 155 ARG A CA 1
ATOM 1259 C C . ARG A 1 155 ? -10.261 13.167 4.849 1.00 91.50 155 ARG A C 1
ATOM 1261 O O . ARG A 1 155 ? -9.992 13.996 3.992 1.00 91.50 155 ARG A O 1
ATOM 1268 N N . VAL A 1 156 ? -9.721 11.946 4.869 1.00 89.94 156 VAL A N 1
ATOM 1269 C CA . VAL A 1 156 ? -8.752 11.448 3.871 1.00 89.94 156 VAL A CA 1
ATOM 1270 C C . VAL A 1 156 ? -9.360 11.365 2.465 1.00 89.94 156 VAL A C 1
ATOM 1272 O O . VAL A 1 156 ? -8.654 11.487 1.462 1.00 89.94 156 VAL A O 1
ATOM 1275 N N . LEU A 1 157 ? -10.666 11.106 2.369 1.00 90.12 157 LEU A N 1
ATOM 1276 C CA . LEU A 1 157 ? -11.357 10.992 1.092 1.00 90.12 157 LEU A CA 1
ATOM 1277 C C . LEU A 1 157 ? -11.704 12.340 0.471 1.00 90.12 157 LEU A C 1
ATOM 1279 O O . LEU A 1 157 ? -11.755 12.373 -0.746 1.00 90.12 157 LEU A O 1
ATOM 1283 N N . SER A 1 158 ? -11.945 13.414 1.225 1.00 79.50 158 SER A N 1
ATOM 1284 C CA . SER A 1 158 ? -12.324 14.726 0.669 1.00 79.50 158 SER A CA 1
ATOM 1285 C C . SER A 1 158 ? -11.264 15.232 -0.323 1.00 79.50 158 SER A C 1
ATOM 1287 O O . SER A 1 158 ? -10.130 15.441 0.107 1.00 79.50 158 SER A O 1
ATOM 1289 N N . PRO A 1 159 ? -11.560 15.411 -1.635 1.00 71.94 159 PRO A N 1
ATOM 1290 C CA . PRO A 1 159 ? -12.868 15.606 -2.302 1.00 71.94 159 PRO A CA 1
ATOM 1291 C C . PRO A 1 159 ? -13.525 14.366 -2.958 1.00 71.94 159 PRO A C 1
ATOM 1293 O O . PRO A 1 159 ? -14.646 14.434 -3.442 1.00 71.94 159 PRO A O 1
ATOM 1296 N N . ASN A 1 160 ? -12.868 13.212 -2.968 1.00 78.81 160 ASN A N 1
ATOM 1297 C CA . ASN A 1 160 ? -13.311 11.944 -3.564 1.00 78.81 160 ASN A CA 1
ATOM 1298 C C . ASN A 1 160 ? -14.331 11.141 -2.726 1.00 78.81 160 ASN A C 1
ATOM 1300 O O . ASN A 1 160 ? -14.493 9.934 -2.964 1.00 78.81 160 ASN A O 1
ATOM 1304 N N . LYS A 1 161 ? -14.986 11.741 -1.721 1.00 81.69 161 LYS A N 1
ATOM 1305 C CA . LYS A 1 161 ? -16.004 11.043 -0.917 1.00 81.69 161 LYS A CA 1
ATOM 1306 C C . LYS A 1 161 ? -17.166 10.655 -1.849 1.00 81.69 161 LYS A C 1
ATOM 1308 O O . LYS A 1 161 ? -17.669 11.523 -2.559 1.00 81.69 161 LYS A O 1
ATOM 1313 N N . PRO A 1 162 ? -17.593 9.379 -1.886 1.00 81.06 162 PRO A N 1
ATOM 1314 C CA . PRO A 1 162 ? -18.793 9.013 -2.628 1.00 81.06 162 PRO A CA 1
ATOM 1315 C C . PRO A 1 162 ? -20.014 9.791 -2.097 1.00 81.06 162 PRO A C 1
ATOM 1317 O O . PRO A 1 162 ? -19.993 10.255 -0.951 1.00 81.06 162 PRO A O 1
ATOM 1320 N N . PRO A 1 163 ? -21.087 9.944 -2.886 1.00 78.69 163 PRO A N 1
ATOM 1321 C CA . PRO A 1 163 ? -22.364 10.373 -2.330 1.00 78.69 163 PRO A CA 1
ATOM 1322 C C . PRO A 1 163 ? -22.778 9.401 -1.220 1.00 78.69 163 PRO A C 1
ATOM 1324 O O . PRO A 1 163 ? -22.467 8.206 -1.275 1.00 78.69 163 PRO A O 1
ATOM 1327 N N . GLU A 1 164 ? -23.413 9.917 -0.167 1.00 76.25 164 GLU A N 1
ATOM 1328 C CA . GLU A 1 164 ? -23.945 9.043 0.877 1.00 76.25 164 GLU A CA 1
ATOM 1329 C C . GLU A 1 164 ? -24.942 8.066 0.245 1.00 76.25 164 GLU A C 1
ATOM 1331 O O . GLU A 1 164 ? -25.710 8.479 -0.627 1.00 76.25 164 GLU A O 1
ATOM 1336 N N . PRO A 1 165 ? -24.897 6.768 0.604 1.00 75.31 165 PRO A N 1
ATOM 1337 C CA . PRO A 1 165 ? -25.866 5.819 0.092 1.00 75.31 165 PRO A CA 1
ATOM 1338 C C . PRO A 1 165 ? -27.251 6.347 0.447 1.00 75.31 165 PRO A C 1
ATOM 1340 O O . PRO A 1 165 ? -27.517 6.648 1.611 1.00 75.31 165 PRO A O 1
ATOM 1343 N N . VAL A 1 166 ? -28.096 6.506 -0.571 1.00 66.94 166 VAL A N 1
ATOM 1344 C CA . VAL A 1 166 ? -29.473 6.951 -0.396 1.00 66.94 166 VAL A CA 1
ATOM 1345 C C . VAL A 1 166 ? -30.154 5.901 0.471 1.00 66.94 166 VAL A C 1
ATOM 1347 O O . VAL A 1 166 ? -30.417 4.786 0.028 1.00 66.94 166 VAL A O 1
ATOM 1350 N N . THR A 1 167 ? -30.373 6.222 1.741 1.00 60.94 167 THR A N 1
ATOM 1351 C CA . THR A 1 167 ? -31.362 5.512 2.543 1.00 60.94 167 THR A CA 1
ATOM 1352 C C . THR A 1 167 ? -32.703 5.887 1.942 1.00 60.94 167 THR A C 1
ATOM 1354 O O . THR A 1 167 ? -33.181 6.997 2.175 1.00 60.94 167 THR A O 1
ATOM 1357 N N . GLU A 1 168 ? -33.293 4.994 1.146 1.00 46.94 168 GLU A N 1
ATOM 1358 C CA . GLU A 1 168 ? -34.741 5.034 0.962 1.00 46.94 168 GLU A CA 1
ATOM 1359 C C . GLU A 1 168 ? -35.351 5.110 2.367 1.00 46.94 168 GLU A C 1
ATOM 1361 O O . GLU A 1 168 ? -34.911 4.360 3.253 1.00 46.94 168 GLU A O 1
ATOM 1366 N N . PRO A 1 169 ? -36.261 6.061 2.635 1.00 44.94 169 PRO A N 1
ATOM 1367 C CA . PRO A 1 169 ? -36.905 6.128 3.926 1.00 44.94 169 PRO A CA 1
ATOM 1368 C C . PRO A 1 169 ? -37.635 4.806 4.123 1.00 44.94 169 PRO A C 1
ATOM 1370 O O . PRO A 1 169 ? -38.659 4.548 3.502 1.00 44.94 169 PRO A O 1
ATOM 1373 N N . SER A 1 170 ? -37.074 3.949 4.974 1.00 50.56 170 SER A N 1
ATOM 1374 C CA . SER A 1 170 ? -37.789 2.798 5.486 1.00 50.56 170 SER A CA 1
ATOM 1375 C C . SER A 1 170 ? -39.007 3.356 6.210 1.00 50.56 170 SER A C 1
ATOM 1377 O O . SER A 1 170 ? -38.869 3.945 7.288 1.00 50.56 170 SER A O 1
ATOM 1379 N N . GLU A 1 171 ? -40.178 3.212 5.599 1.00 44.59 171 GLU A N 1
ATOM 1380 C CA . GLU A 1 171 ? -41.467 3.362 6.256 1.00 44.59 171 GLU A CA 1
ATOM 1381 C C . GLU A 1 171 ? -41.547 2.329 7.384 1.00 44.59 171 GLU A C 1
ATOM 1383 O O . GLU A 1 171 ? -42.059 1.224 7.252 1.00 44.59 171 GLU A O 1
ATOM 1388 N N . SER A 1 172 ? -40.973 2.677 8.527 1.00 44.97 172 SER A N 1
ATOM 1389 C CA . SER A 1 172 ? -41.307 2.074 9.802 1.00 44.97 172 SER A CA 1
ATOM 1390 C C . SER A 1 172 ? -41.318 3.193 10.831 1.00 44.97 172 SER A C 1
ATOM 1392 O O . SER A 1 172 ? -40.291 3.564 11.400 1.00 44.97 172 SER A O 1
ATOM 1394 N N . THR A 1 173 ? -42.502 3.749 11.055 1.00 47.75 173 THR A N 1
ATOM 1395 C CA . THR A 1 173 ? -42.838 4.763 12.064 1.00 47.75 173 THR A CA 1
ATOM 1396 C C . THR A 1 173 ? -42.746 4.247 13.509 1.00 47.75 173 THR A C 1
ATOM 1398 O O . THR A 1 173 ? -43.353 4.806 14.419 1.00 47.75 173 THR A O 1
ATOM 1401 N N . GLU A 1 174 ? -41.937 3.222 13.781 1.00 55.69 174 GLU A N 1
ATOM 1402 C CA . GLU A 1 174 ? -41.724 2.712 15.131 1.00 55.69 174 GLU A CA 1
ATOM 1403 C C . GLU A 1 174 ? -40.279 2.945 15.571 1.00 55.69 174 GLU A C 1
ATOM 1405 O O . GLU A 1 174 ? -39.343 2.282 15.127 1.00 55.69 174 GLU A O 1
ATOM 1410 N N . ALA A 1 175 ? -40.087 3.897 16.488 1.00 61.19 175 ALA A N 1
ATOM 1411 C CA . ALA A 1 175 ? -38.799 4.139 17.125 1.00 61.19 175 ALA A CA 1
ATOM 1412 C C . ALA A 1 175 ? -38.204 2.821 17.661 1.00 61.19 175 ALA A C 1
ATOM 1414 O O . ALA A 1 175 ? -38.793 2.156 18.521 1.00 61.19 175 ALA A O 1
ATOM 1415 N N . ALA A 1 176 ? -37.021 2.451 17.159 1.00 68.50 176 ALA A N 1
ATOM 1416 C CA . ALA A 1 176 ? -36.350 1.210 17.523 1.00 68.50 176 ALA A CA 1
ATOM 1417 C C . ALA A 1 176 ? -36.195 1.085 19.050 1.00 68.50 176 ALA A C 1
ATOM 1419 O O . ALA A 1 176 ? -35.560 1.917 19.707 1.00 68.50 176 ALA A O 1
ATOM 1420 N N . ARG A 1 177 ? -36.771 0.021 19.625 1.00 79.44 177 ARG A N 1
ATOM 1421 C CA . ARG A 1 177 ? -36.763 -0.219 21.075 1.00 79.44 177 ARG A CA 1
ATOM 1422 C C . ARG A 1 177 ? -35.348 -0.569 21.549 1.00 79.44 177 ARG A C 1
ATOM 1424 O O . ARG A 1 177 ? -34.766 -1.560 21.102 1.00 79.44 177 ARG A O 1
ATOM 1431 N N . LYS A 1 178 ? -34.815 0.212 22.491 1.00 83.12 178 LYS A N 1
ATOM 1432 C CA . LYS A 1 178 ? -33.489 0.014 23.107 1.00 83.12 178 LYS A CA 1
ATOM 1433 C C . LYS A 1 178 ? -33.612 -0.810 24.387 1.00 83.12 178 LYS A C 1
ATOM 1435 O O . LYS A 1 178 ? -34.677 -0.858 24.995 1.00 83.12 178 LYS A O 1
ATOM 1440 N N . THR A 1 179 ? -32.538 -1.458 24.825 1.00 87.19 179 THR A N 1
ATOM 1441 C CA . THR A 1 179 ? -32.528 -2.174 26.112 1.00 87.19 179 THR A CA 1
ATOM 1442 C C . THR A 1 179 ? -32.587 -1.177 27.275 1.00 87.19 179 THR A C 1
ATOM 1444 O O . THR A 1 179 ? -31.912 -0.146 27.248 1.00 87.19 179 THR A O 1
ATOM 1447 N N . CYS A 1 180 ? -33.408 -1.460 28.284 1.00 86.62 180 CYS A N 1
ATOM 1448 C CA . CYS A 1 180 ? -33.497 -0.668 29.506 1.00 86.62 180 CYS A CA 1
ATOM 1449 C C . CYS A 1 180 ? -32.178 -0.748 30.287 1.00 86.62 180 CYS A C 1
ATOM 1451 O O . CYS A 1 180 ? -31.663 -1.845 30.494 1.00 86.62 180 CYS A O 1
ATOM 1453 N N . LYS A 1 181 ? -31.653 0.400 30.725 1.00 86.31 181 LYS A N 1
ATOM 1454 C CA . LYS A 1 181 ? -30.400 0.483 31.494 1.00 86.31 181 LYS A CA 1
ATOM 1455 C C . LYS A 1 181 ? -30.567 0.249 32.999 1.00 86.31 181 LYS A C 1
ATOM 1457 O O . LYS A 1 181 ? -29.582 -0.070 33.646 1.00 86.31 181 LYS A O 1
ATOM 1462 N N . ILE A 1 182 ? -31.783 0.400 33.524 1.00 85.12 182 ILE A N 1
ATOM 1463 C CA . ILE A 1 182 ? -32.103 0.228 34.956 1.00 85.12 182 ILE A CA 1
ATOM 1464 C C . ILE A 1 182 ? -32.462 -1.227 35.269 1.00 85.12 182 ILE A C 1
ATOM 1466 O O . ILE A 1 182 ? -32.200 -1.742 36.350 1.00 85.12 182 ILE A O 1
ATOM 1470 N N . CYS A 1 183 ? -33.082 -1.926 34.316 1.00 83.69 183 CYS A N 1
ATOM 1471 C CA . CYS A 1 183 ? -33.474 -3.311 34.539 1.00 83.69 183 CYS A CA 1
ATOM 1472 C C . CYS A 1 183 ? -32.244 -4.226 34.642 1.00 83.69 183 CYS A C 1
ATOM 1474 O O . CYS A 1 183 ? -31.311 -4.061 33.852 1.00 83.69 183 CYS A O 1
ATOM 1476 N N . PRO A 1 184 ? -32.285 -5.264 35.500 1.00 83.25 184 PRO A N 1
ATOM 1477 C CA . PRO A 1 184 ? -31.251 -6.291 35.537 1.00 83.25 184 PRO A CA 1
ATOM 1478 C C . PRO A 1 184 ? -30.944 -6.836 34.136 1.00 83.25 184 PRO A C 1
ATOM 1480 O O . PRO A 1 184 ? -31.848 -7.279 33.420 1.00 83.25 184 PRO A O 1
ATOM 1483 N N . SER A 1 185 ? -29.662 -6.856 33.756 1.00 83.81 185 SER A N 1
ATOM 1484 C CA . SER A 1 185 ? -29.201 -7.225 32.406 1.00 83.81 185 SER A CA 1
ATOM 1485 C C . SER A 1 185 ? -29.682 -8.604 31.941 1.00 83.81 185 SER A C 1
ATOM 1487 O O . SER A 1 185 ? -29.872 -8.822 30.744 1.00 83.81 185 SER A O 1
ATOM 1489 N N . ARG A 1 186 ? -29.939 -9.524 32.884 1.00 82.50 186 ARG A N 1
ATOM 1490 C CA . ARG A 1 186 ? -30.475 -10.872 32.621 1.00 82.50 186 ARG A CA 1
ATOM 1491 C C . ARG A 1 186 ? -31.868 -10.848 31.984 1.00 82.50 186 ARG A C 1
ATOM 1493 O O . ARG A 1 186 ? -32.182 -11.732 31.199 1.00 82.50 186 ARG A O 1
ATOM 1500 N N . LEU A 1 187 ? -32.673 -9.821 32.264 1.00 83.31 187 LEU A N 1
ATOM 1501 C CA . LEU A 1 187 ? -34.043 -9.702 31.759 1.00 83.31 187 LEU A CA 1
ATOM 1502 C C . LEU A 1 187 ? -34.118 -9.113 30.343 1.00 83.31 187 LEU A C 1
ATOM 1504 O O . LEU A 1 187 ? -35.163 -9.215 29.707 1.00 83.31 187 LEU A O 1
ATOM 1508 N N . LYS A 1 188 ? -33.047 -8.458 29.860 1.00 81.75 188 LYS A N 1
ATOM 1509 C CA . LYS A 1 188 ? -32.932 -7.860 28.510 1.00 81.75 188 LYS A CA 1
ATOM 1510 C C . LYS A 1 188 ? -34.174 -7.064 28.057 1.00 81.75 188 LYS A C 1
ATOM 1512 O O . LYS A 1 188 ? -34.515 -7.051 26.872 1.00 81.75 188 LYS A O 1
ATOM 1517 N N . ARG A 1 189 ? -34.856 -6.387 28.991 1.00 84.75 189 ARG A N 1
ATOM 1518 C CA . ARG A 1 189 ? -36.119 -5.679 28.721 1.00 84.75 189 ARG A CA 1
ATOM 1519 C C . ARG A 1 189 ? -35.897 -4.559 27.709 1.00 84.75 189 ARG A C 1
ATOM 1521 O O . ARG A 1 189 ? -35.036 -3.706 27.920 1.00 84.75 189 ARG A O 1
ATOM 1528 N N . ARG A 1 190 ? -36.684 -4.537 26.631 1.00 85.75 190 ARG A N 1
ATOM 1529 C CA . ARG A 1 190 ? -36.645 -3.474 25.615 1.00 85.75 190 ARG A CA 1
ATOM 1530 C C . ARG A 1 190 ? -37.704 -2.412 25.892 1.00 85.75 190 ARG A C 1
ATOM 1532 O O . ARG A 1 190 ? -38.795 -2.726 26.353 1.00 85.75 190 ARG A O 1
ATOM 1539 N N . THR A 1 191 ? -37.380 -1.159 25.604 1.00 83.88 191 THR A N 1
ATOM 1540 C CA . THR A 1 191 ? -38.222 0.002 25.887 1.00 83.88 191 THR A CA 1
ATOM 1541 C C . THR A 1 191 ? -38.128 1.051 24.782 1.00 83.88 191 THR A C 1
ATOM 1543 O O . THR A 1 191 ? -37.106 1.172 24.102 1.00 83.88 191 THR A O 1
ATOM 1546 N N . LYS A 1 192 ? -39.219 1.801 24.615 1.00 85.81 192 LYS A N 1
ATOM 1547 C CA . LYS A 1 192 ? -39.292 3.006 23.780 1.00 85.81 192 LYS A CA 1
ATOM 1548 C C . LYS A 1 192 ? -39.120 4.301 24.586 1.00 85.81 192 LYS A C 1
ATOM 1550 O O . LYS A 1 192 ? -38.966 5.363 23.995 1.00 85.81 192 LYS A O 1
ATOM 1555 N N . TYR A 1 193 ? -39.149 4.216 25.916 1.00 83.44 193 TYR A N 1
ATOM 1556 C CA . TYR A 1 193 ? -39.132 5.373 26.807 1.00 83.44 193 TYR A CA 1
ATOM 1557 C C . TYR A 1 193 ? -37.700 5.755 27.197 1.00 83.44 193 TYR A C 1
ATOM 1559 O O . TYR A 1 193 ? -36.861 4.887 27.460 1.00 83.44 193 TYR A O 1
ATOM 1567 N N . ASN A 1 194 ? -37.440 7.061 27.258 1.00 85.25 194 ASN A N 1
ATOM 1568 C CA . ASN A 1 194 ? -36.188 7.634 27.743 1.00 85.25 194 ASN A CA 1
ATOM 1569 C C . ASN A 1 194 ? -36.488 8.611 28.8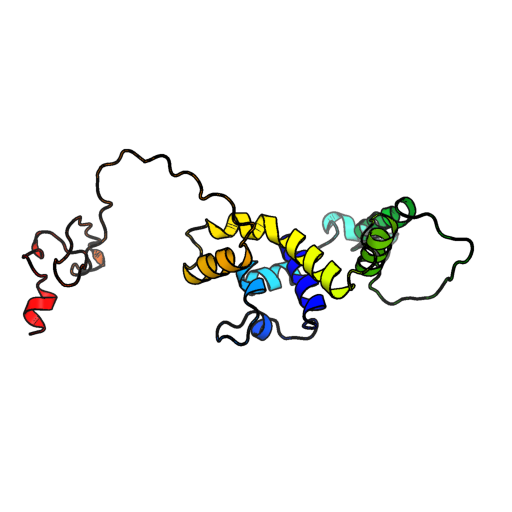88 1.00 85.25 194 ASN A C 1
ATOM 1571 O O . ASN A 1 194 ? -37.520 9.277 28.860 1.00 85.25 194 ASN A O 1
ATOM 1575 N N . CYS A 1 195 ? -35.588 8.708 29.866 1.00 82.06 195 CYS A N 1
ATOM 1576 C CA . CYS A 1 195 ? -35.641 9.759 30.886 1.00 82.06 195 CYS A CA 1
ATOM 1577 C C . CYS A 1 195 ? -35.538 11.143 30.224 1.00 82.06 195 CYS A C 1
ATOM 1579 O O . CYS A 1 195 ? -34.706 11.316 29.332 1.00 82.06 195 CYS A O 1
ATOM 1581 N N . ILE A 1 196 ? -36.344 12.116 30.658 1.00 81.06 196 ILE A N 1
ATOM 1582 C CA . ILE A 1 196 ? -36.360 13.464 30.063 1.00 81.06 196 ILE A CA 1
ATOM 1583 C C . ILE A 1 196 ? -35.029 14.186 30.318 1.00 81.06 196 ILE A C 1
ATOM 1585 O O . ILE A 1 196 ? -34.480 14.790 29.400 1.00 81.06 196 ILE A O 1
ATOM 1589 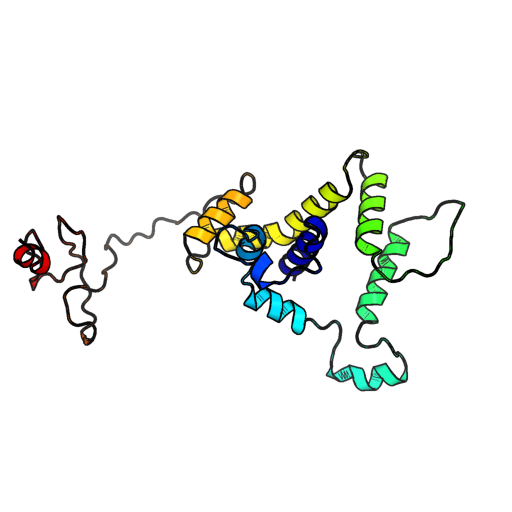N N . GLU A 1 197 ? -34.462 14.019 31.516 1.00 79.31 197 GLU A N 1
ATOM 1590 C CA . GLU A 1 197 ? -33.211 14.671 31.919 1.00 79.31 197 GLU A CA 1
ATOM 1591 C C . GLU A 1 197 ? -31.967 13.934 31.410 1.00 79.31 197 GLU A C 1
ATOM 1593 O O . GLU A 1 197 ? -31.185 14.446 30.612 1.00 79.31 197 GLU A O 1
ATOM 1598 N N . CYS A 1 198 ? -31.777 12.675 31.815 1.00 84.00 198 CYS A N 1
ATOM 1599 C CA . CYS A 1 198 ? -30.532 11.957 31.522 1.00 84.00 198 CYS A CA 1
ATOM 1600 C C . CYS A 1 198 ? -30.553 11.172 30.197 1.00 84.00 198 CYS A C 1
ATOM 1602 O O . CYS A 1 198 ? -29.561 10.531 29.839 1.00 84.00 198 CYS A O 1
ATOM 1604 N N . ARG A 1 199 ? -31.689 11.154 29.479 1.00 82.44 199 ARG A N 1
ATOM 1605 C CA . ARG A 1 199 ? -31.914 10.424 28.210 1.00 82.44 199 ARG A CA 1
ATOM 1606 C C . ARG A 1 199 ? -31.571 8.927 28.233 1.00 82.44 199 ARG A C 1
ATOM 1608 O O . ARG A 1 199 ? -31.469 8.297 27.177 1.00 82.44 199 ARG A O 1
ATOM 1615 N N . LYS A 1 200 ? -31.414 8.319 29.415 1.00 85.12 200 LYS A N 1
ATOM 1616 C CA . LYS A 1 200 ? -31.242 6.865 29.566 1.00 85.12 200 LY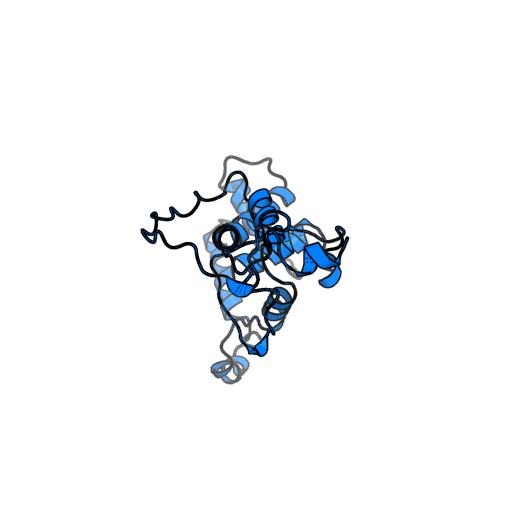S A CA 1
ATOM 1617 C C . LYS A 1 200 ? -32.526 6.149 29.132 1.00 85.12 200 LYS A C 1
ATOM 1619 O O . LYS A 1 200 ? -33.621 6.606 29.450 1.00 85.12 200 LYS A O 1
ATOM 1624 N N . SER A 1 201 ? -32.387 5.014 28.445 1.00 87.25 201 SER A N 1
ATOM 1625 C CA . SER A 1 201 ? -33.509 4.146 28.079 1.00 87.25 201 SER A CA 1
ATOM 1626 C C . SER A 1 201 ? -34.032 3.416 29.315 1.00 87.25 201 SER A C 1
ATOM 1628 O O . SER A 1 201 ? -33.293 2.664 29.956 1.00 87.25 201 SER A O 1
ATOM 1630 N N . ILE A 1 202 ? -35.304 3.627 29.644 1.00 86.38 202 ILE A N 1
ATOM 1631 C CA . ILE A 1 202 ? -35.935 3.142 30.879 1.00 86.38 202 ILE A CA 1
ATOM 1632 C C . ILE A 1 202 ? -37.251 2.434 30.576 1.00 86.38 202 ILE A C 1
ATOM 1634 O O . ILE A 1 202 ? -37.954 2.801 29.642 1.00 86.38 202 ILE A O 1
ATOM 1638 N N . TYR A 1 203 ? -37.580 1.373 31.311 1.00 85.69 203 TYR A N 1
ATOM 1639 C CA . TYR A 1 203 ? -38.858 0.672 31.149 1.00 85.69 203 TYR A CA 1
ATOM 1640 C C . TYR A 1 203 ? -40.004 1.529 31.706 1.00 85.69 203 TYR A C 1
ATOM 1642 O O . TYR A 1 203 ? -39.766 2.315 32.617 1.00 85.69 203 TYR A O 1
ATOM 1650 N N . LEU A 1 204 ? -41.231 1.353 31.202 1.00 80.56 204 LEU A N 1
ATOM 1651 C CA . LEU A 1 204 ? -42.394 2.174 31.582 1.00 80.56 204 LEU A CA 1
ATOM 1652 C C . LEU A 1 204 ? -42.618 2.235 33.108 1.00 80.56 204 LEU A C 1
ATOM 1654 O O . LEU A 1 204 ? -42.932 3.284 33.650 1.00 80.56 204 LEU A O 1
ATOM 1658 N N . GLY A 1 205 ? -42.365 1.133 33.823 1.00 74.56 205 GLY A N 1
ATOM 1659 C CA . GLY A 1 205 ? -42.469 1.095 35.291 1.00 74.56 205 GLY A CA 1
ATOM 1660 C C . GLY A 1 205 ? -41.450 1.967 36.044 1.00 74.56 205 GLY A C 1
ATOM 1661 O O . GLY A 1 205 ? -41.680 2.299 37.198 1.00 74.56 205 GLY A O 1
ATOM 1662 N N . TYR A 1 206 ? -40.348 2.361 35.398 1.00 69.44 206 TYR A N 1
ATOM 1663 C CA . TYR A 1 206 ? -39.341 3.287 35.938 1.00 69.44 206 TYR A CA 1
ATOM 1664 C C . TYR A 1 206 ? -39.449 4.691 35.326 1.00 69.44 206 TYR A C 1
ATOM 1666 O O . TYR A 1 206 ? -38.694 5.582 35.714 1.00 69.44 206 TYR A O 1
ATOM 1674 N N . SER A 1 207 ? -40.344 4.897 34.352 1.00 63.50 207 SER A N 1
ATOM 1675 C CA . SER A 1 207 ? -40.547 6.186 33.697 1.00 63.50 207 SER A CA 1
ATOM 1676 C C . SER A 1 207 ? -41.583 7.011 34.450 1.00 63.50 207 SER A C 1
ATOM 1678 O O . SER A 1 207 ? -42.720 7.173 34.010 1.00 63.50 207 SER A O 1
ATOM 1680 N N . LYS A 1 208 ? -41.183 7.576 35.587 1.00 63.91 208 LYS A N 1
ATOM 1681 C CA . LYS A 1 208 ? -41.713 8.899 35.932 1.00 63.91 208 LYS A CA 1
ATOM 1682 C C . LYS A 1 208 ? -41.070 9.911 34.965 1.00 63.91 208 LYS A C 1
ATOM 1684 O O . LYS A 1 208 ? -40.200 9.534 34.173 1.00 63.91 208 LYS A O 1
ATOM 1689 N N . THR A 1 209 ? -41.492 11.176 34.978 1.00 61.25 209 THR A N 1
ATOM 1690 C CA . THR A 1 209 ? -40.861 12.256 34.177 1.00 61.25 209 THR A CA 1
ATOM 1691 C C . THR A 1 209 ? -39.328 12.223 34.258 1.00 61.25 209 THR A C 1
ATOM 1693 O O . THR A 1 209 ? -38.633 12.564 33.303 1.00 61.25 209 THR A O 1
ATOM 1696 N N . ILE A 1 210 ? -38.811 11.706 35.372 1.00 71.38 210 ILE A N 1
ATOM 1697 C CA . ILE A 1 210 ? -37.407 11.462 35.651 1.00 71.38 210 ILE A CA 1
ATOM 1698 C C . ILE A 1 210 ? -37.226 9.999 36.109 1.00 71.38 210 ILE A C 1
ATOM 1700 O O . ILE A 1 210 ? -38.112 9.426 36.747 1.00 71.38 210 ILE A O 1
ATOM 1704 N N . CYS A 1 211 ? -36.099 9.366 35.764 1.00 73.06 211 CYS A N 1
ATOM 1705 C CA . CYS A 1 211 ? -35.783 8.007 36.213 1.00 73.06 211 CYS A CA 1
ATOM 1706 C C . CYS A 1 211 ? -35.442 7.949 37.709 1.00 73.06 211 CYS A C 1
ATOM 1708 O O . CYS A 1 211 ? -34.832 8.877 38.227 1.00 73.06 211 CYS A O 1
ATOM 1710 N N . VAL A 1 212 ? -35.763 6.825 38.357 1.00 68.75 212 VAL A N 1
ATOM 1711 C CA . VAL A 1 212 ? -35.588 6.620 39.810 1.00 68.75 212 VAL A CA 1
ATOM 1712 C C . VAL A 1 212 ? -34.144 6.861 40.265 1.00 68.75 212 VAL A C 1
ATOM 1714 O O . VAL A 1 212 ? -33.943 7.664 41.163 1.00 68.75 212 VAL A O 1
ATOM 1717 N N . ASP A 1 213 ? -33.152 6.339 39.531 1.00 66.75 213 ASP A N 1
ATOM 1718 C CA . ASP A 1 213 ? -31.724 6.583 39.806 1.00 66.75 213 ASP A CA 1
ATOM 1719 C C . ASP A 1 213 ? -31.352 8.074 39.923 1.00 66.75 213 ASP A C 1
ATOM 1721 O O . ASP A 1 213 ? -30.403 8.415 40.604 1.00 66.75 213 ASP A O 1
ATOM 1725 N N . TRP A 1 214 ? -32.055 8.976 39.226 1.00 62.41 214 TRP A N 1
ATOM 1726 C CA . TRP A 1 214 ? -31.748 10.413 39.275 1.00 62.41 214 TRP A CA 1
ATOM 1727 C C . TRP A 1 214 ? -32.452 11.120 40.435 1.00 62.41 214 TRP A C 1
ATOM 1729 O O . TRP A 1 214 ? -32.025 12.192 40.847 1.00 62.41 214 TRP A O 1
ATOM 1739 N N . VAL A 1 215 ? -33.551 10.550 40.935 1.00 62.00 215 VAL A N 1
ATOM 1740 C CA . VAL A 1 215 ? -34.255 11.068 42.114 1.00 62.00 215 VAL A CA 1
ATOM 1741 C C . VAL A 1 215 ? -33.464 10.748 43.382 1.00 62.00 215 VAL A C 1
ATOM 1743 O O . VAL A 1 215 ? -33.429 11.583 44.274 1.00 62.00 215 VAL A O 1
ATOM 1746 N N . ASP A 1 216 ? -32.802 9.590 43.421 1.00 62.22 216 ASP A N 1
ATOM 1747 C CA . ASP A 1 216 ? -32.008 9.137 44.571 1.00 62.22 216 ASP A CA 1
ATOM 1748 C C . ASP A 1 216 ? -30.592 9.765 44.628 1.00 62.22 216 ASP A C 1
ATOM 1750 O O . ASP A 1 216 ? -29.926 9.681 45.655 1.00 62.22 216 ASP A O 1
ATOM 1754 N N . ASP A 1 217 ? -30.141 10.415 43.545 1.00 58.31 217 ASP A N 1
ATOM 1755 C CA . ASP A 1 217 ? -28.831 11.091 43.419 1.00 58.31 217 ASP A CA 1
ATOM 1756 C C . ASP A 1 217 ? -28.870 12.595 43.821 1.00 58.31 217 ASP A C 1
ATOM 1758 O O . ASP A 1 217 ? -27.941 13.349 43.510 1.00 58.31 217 ASP A O 1
ATOM 1762 N N . LYS A 1 218 ? -29.941 13.061 44.486 1.00 50.97 218 LYS A N 1
ATOM 1763 C CA . LYS A 1 218 ? -30.084 14.425 45.038 1.00 50.97 218 LYS A CA 1
ATOM 1764 C C . LYS A 1 218 ? -30.249 14.411 46.550 1.00 50.97 218 LYS A C 1
ATOM 1766 O O . LYS A 1 218 ? -29.659 15.314 47.182 1.00 50.97 218 LYS A O 1
#

Organism: Eumeta variegata (NCBI:txid151549)

pLDDT: mean 85.65, std 11.63, range [44.59, 97.0]